Protein AF-A0A0S4J5T4-F1 (afdb_monomer)

Nearest PDB structures (foldseek):
  4cet-assembly1_A-2  TM=9.805E-01  e=4.107E-19  Homo sapiens
  5a4k-assembly2_D  TM=9.813E-01  e=1.348E-18  Homo sapiens
  1h66-assembly2_D  TM=9.717E-01  e=8.173E-19  Homo sapiens
  1d4a-assembly1_A  TM=9.751E-01  e=1.117E-18  Homo sapiens
  5lbz-assembly1_A  TM=9.825E-01  e=1.011E-16  Homo sapiens

InterPro domains:
  IPR003680 Flavodoxin-like fold [PF02525] (3-62)
  IPR003680 Flavodoxin-like fold [PF02525] (78-242)
  IPR029039 Flavoprotein-like superfamily [G3DSA:3.40.50.360] (3-77)
  IPR029039 Flavoprotein-like superfamily [G3DSA:3.40.50.360] (78-243)
  IPR029039 Flavoprotein-like superfamily [SSF52218] (1-66)
  IPR029039 Flavoprotein-like superfamily [SSF52218] (78-241)
  IPR051545 NAD(P)H dehydrogenase (quinone) [PTHR10204] (77-242)

Solvent-accessible surface area (backbone atoms only — not comparable to full-atom values): 14303 Å² total; per-residue (Å²): 119,56,82,45,81,49,77,44,83,60,83,54,82,86,34,70,67,46,51,53,50,51,55,51,50,55,55,41,45,74,70,58,28,51,76,46,78,46,46,38,57,84,68,65,58,76,83,70,94,48,78,86,79,47,98,71,68,99,53,72,78,76,55,72,70,76,58,96,60,78,78,60,70,47,35,31,29,38,44,36,49,60,84,55,80,86,34,71,58,44,48,54,48,50,53,52,51,54,53,38,46,74,69,58,27,50,78,48,80,44,48,41,52,85,66,65,56,78,33,74,76,49,78,75,52,31,74,62,68,87,47,87,90,60,87,50,68,61,63,40,30,39,48,23,60,76,67,73,24,46,18,71,74,40,44,55,53,38,51,43,61,72,66,27,46,31,40,35,40,30,29,49,54,40,92,72,40,66,40,68,56,51,48,16,44,49,65,51,41,62,28,34,70,68,55,37,43,94,92,22,52,76,88,60,20,71,62,60,91,49,47,76,45,88,46,69,47,68,92,68,61,72,71,36,38,32,76,89,20,89,76,28,30,50,67,69,53,45,44,91,76,81,111

Radius of gyration: 26.15 Å; Cα contacts (8 Å, |Δi|>4): 318; chains: 1; bounding box: 64×38×78 Å

Foldseek 3Di:
DEEEEEEQEDQDCPDPSVVVSVVVVVVQVVVVYHYHYDYCNVVVPDPDPDPVVDPDDPDPPVDPDCDPPVLDAFEEEEEQEDQDCPDPLVVVVVVVVVVSVVSVHHYHYHDLNVVVPDLDDDPLQFQDAPDPPDDDQQVRLLVCVVVVTTHPVLVVLLVSVVRGLEYEYREACDPLHGDSSVNSNCVSNCHHPRFAYPVQDDCSTPSHNGYYYYHYDYPDDPQQQDCPHVVHHNCVSCVVPHD

pLDDT: mean 89.19, std 12.43, range [41.69, 98.69]

Sequence (243 aa):
MVKYFIVIAHPEPKSICQAIGNTAIEALEAAGHEVKVTRLYEENFDALSTRKNYKEVKDAAHFKPPIEDAHATATNTFVIAHPEPKSICQAIGNTAIEALEAAGHEVKVTRLYEQNFDALSTRKNYKEVKDAAHFKPPIEDAHATATNTFADDVEAEIQKLEWCDVLVFQFPLYWFSLPAVLKGWVDRVFAFSRTYSYAQMYTTGVFKGKRAILSFTTGGPGAMYTPDGFSGDINGILRPIHR

Organism: Bodo saltans (NCBI:txid75058)

Structure (mmCIF, N/CA/C/O backbone):
data_AF-A0A0S4J5T4-F1
#
_entry.id   AF-A0A0S4J5T4-F1
#
loop_
_atom_site.group_PDB
_atom_site.id
_atom_site.type_symbol
_atom_site.label_atom_id
_atom_site.label_alt_id
_atom_site.label_comp_id
_atom_site.label_asym_id
_atom_site.label_entity_id
_atom_site.label_seq_id
_atom_site.pdbx_PDB_ins_code
_atom_site.Cartn_x
_atom_site.Cartn_y
_atom_site.Cartn_z
_atom_site.occupancy
_atom_site.B_iso_or_equiv
_atom_site.auth_seq_id
_atom_site.auth_comp_id
_atom_site.auth_asym_id
_atom_site.auth_atom_id
_atom_site.pdbx_PDB_model_num
ATOM 1 N N . MET A 1 1 ? -42.002 -1.679 41.049 1.00 77.25 1 MET A N 1
ATOM 2 C CA . MET A 1 1 ? -40.554 -1.800 41.309 1.00 77.25 1 MET A CA 1
ATOM 3 C C . MET A 1 1 ? -39.876 -2.153 39.993 1.00 77.25 1 MET A C 1
ATOM 5 O O . MET A 1 1 ? -40.212 -3.181 39.420 1.00 77.25 1 MET A O 1
ATOM 9 N N . VAL A 1 2 ? -39.009 -1.279 39.482 1.00 88.69 2 VAL A N 1
ATOM 10 C CA . VAL A 1 2 ? -38.248 -1.466 38.232 1.00 88.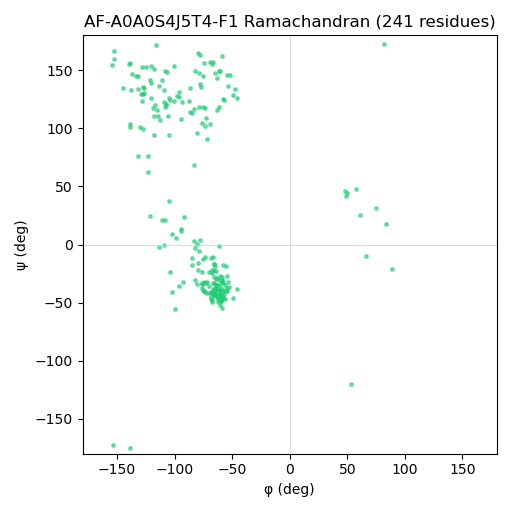69 2 VAL A CA 1
ATOM 11 C C . VAL A 1 2 ? -36.758 -1.464 38.580 1.00 88.69 2 VAL A C 1
ATOM 13 O O . VAL A 1 2 ? -36.375 -0.865 39.585 1.00 88.69 2 VAL A O 1
ATOM 16 N N . LYS A 1 3 ? -35.938 -2.168 37.794 1.00 93.31 3 LYS A N 1
ATOM 17 C CA . LYS A 1 3 ? -34.485 -2.247 37.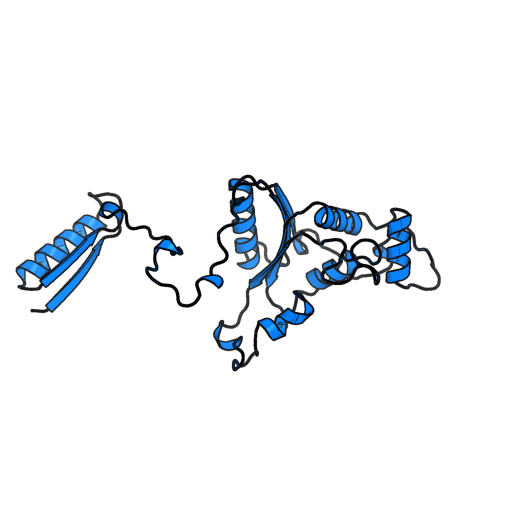987 1.00 93.31 3 LYS A CA 1
ATOM 18 C C . LYS A 1 3 ? -33.776 -1.312 37.015 1.00 93.31 3 LYS A C 1
ATOM 20 O O . LYS A 1 3 ? -33.956 -1.451 35.807 1.00 93.31 3 LYS A O 1
ATOM 25 N N . TYR A 1 4 ? -32.963 -0.401 37.535 1.00 84.56 4 TYR A N 1
ATOM 26 C CA . TYR A 1 4 ? -32.171 0.551 36.762 1.00 84.56 4 TYR A CA 1
ATOM 27 C C . TYR A 1 4 ? -30.684 0.253 36.931 1.00 84.56 4 TYR A C 1
ATOM 29 O O . TYR A 1 4 ? -30.214 0.003 38.039 1.00 84.56 4 TYR A O 1
ATOM 37 N N . PHE A 1 5 ? -29.936 0.297 35.831 1.00 93.62 5 PHE A N 1
ATOM 38 C CA . PHE A 1 5 ? -28.477 0.268 35.851 1.00 93.62 5 PHE A CA 1
ATOM 39 C C . PHE A 1 5 ? -27.958 1.597 35.307 1.00 93.62 5 PHE A C 1
ATOM 41 O O . PHE A 1 5 ? -28.217 1.932 34.151 1.00 93.62 5 PHE A O 1
ATOM 48 N N . ILE A 1 6 ? -27.274 2.369 36.149 1.00 87.06 6 ILE A N 1
ATOM 49 C CA . ILE A 1 6 ? -26.761 3.700 35.822 1.00 87.06 6 ILE A CA 1
ATOM 50 C C . ILE A 1 6 ? -25.239 3.628 35.723 1.00 87.06 6 ILE A C 1
ATOM 52 O O . ILE A 1 6 ? -24.559 3.251 36.676 1.00 87.06 6 ILE A O 1
ATOM 56 N N . VAL A 1 7 ? -24.709 4.015 34.564 1.00 93.56 7 VAL A N 1
ATOM 57 C CA . VAL A 1 7 ? -23.267 4.088 34.304 1.00 93.56 7 VAL A CA 1
ATOM 58 C C . VAL A 1 7 ? -22.856 5.551 34.251 1.00 93.56 7 VAL A C 1
ATOM 60 O O . VAL A 1 7 ? -23.347 6.306 33.413 1.00 93.56 7 VAL A O 1
ATOM 63 N N . ILE A 1 8 ? -21.945 5.951 35.134 1.00 90.19 8 ILE A N 1
ATOM 64 C CA . ILE A 1 8 ? -21.408 7.310 35.187 1.00 90.19 8 ILE A CA 1
ATOM 65 C C . ILE A 1 8 ? -19.963 7.278 34.688 1.00 90.19 8 ILE A C 1
ATOM 67 O O . ILE A 1 8 ? -19.096 6.616 35.258 1.00 90.19 8 ILE A O 1
ATOM 71 N N . ALA A 1 9 ? -19.714 7.995 33.595 1.00 90.12 9 ALA A N 1
ATOM 72 C CA . ALA A 1 9 ? -18.457 7.979 32.856 1.00 90.12 9 ALA A CA 1
ATOM 73 C C . ALA A 1 9 ? -17.865 9.393 32.751 1.00 90.12 9 ALA A C 1
ATOM 75 O O . ALA A 1 9 ? -17.735 9.940 31.659 1.00 90.12 9 ALA A O 1
ATOM 76 N N . HIS A 1 10 ? -17.527 10.007 33.887 1.00 89.38 10 HIS A N 1
ATOM 77 C CA . HIS A 1 10 ? -16.817 11.287 33.904 1.00 89.38 10 HIS A CA 1
ATOM 78 C C . HIS A 1 10 ? -15.715 11.288 34.978 1.00 89.38 10 HIS A C 1
ATOM 80 O O . HIS A 1 10 ? -16.003 10.897 36.111 1.00 89.38 10 HIS A O 1
ATOM 86 N N . PRO A 1 11 ? -14.484 11.738 34.659 1.00 87.69 11 PRO A N 1
ATOM 87 C CA . PRO A 1 11 ? -13.351 11.664 35.585 1.00 87.69 11 PRO A CA 1
ATOM 88 C C . PRO A 1 11 ? -13.458 12.647 36.753 1.00 87.69 11 PRO A C 1
ATOM 90 O O . PRO A 1 11 ? -12.996 12.349 37.845 1.00 87.69 11 PRO A O 1
ATOM 93 N N . GLU A 1 12 ? -14.066 13.817 36.532 1.00 90.94 12 GLU A N 1
ATOM 94 C CA . GLU A 1 12 ? -14.199 14.862 37.555 1.00 90.94 12 GLU A CA 1
ATOM 95 C C . GLU A 1 12 ? -15.414 14.610 38.476 1.00 90.94 12 GLU A C 1
ATOM 97 O O . GLU A 1 12 ? -16.551 14.682 37.978 1.00 90.94 12 GLU A O 1
ATOM 102 N N . PRO A 1 13 ? -15.222 14.378 39.796 1.00 85.69 13 PRO A N 1
ATOM 103 C CA . PRO A 1 13 ? -16.303 14.105 40.752 1.00 85.69 13 PRO A CA 1
ATOM 104 C C . PRO A 1 13 ? -17.333 15.231 40.881 1.00 85.69 13 PRO A C 1
ATOM 106 O O . PRO A 1 13 ? -18.490 14.974 41.202 1.00 85.69 13 PRO A O 1
ATOM 109 N N . LYS A 1 14 ? -16.938 16.482 40.609 1.00 88.19 14 LYS A N 1
ATOM 110 C CA . LYS A 1 14 ? -17.828 17.657 40.664 1.00 88.19 14 LYS A CA 1
ATOM 111 C C . LYS A 1 14 ? -18.450 18.029 39.315 1.00 88.19 14 LYS A C 1
ATOM 113 O O . LYS A 1 14 ? -19.003 19.117 39.170 1.00 88.19 14 LYS A O 1
ATOM 118 N N . SER A 1 15 ? -18.344 17.162 38.311 1.00 88.12 15 SER A N 1
ATOM 119 C CA . SER A 1 15 ? -18.920 17.426 36.992 1.00 88.12 15 SER A CA 1
ATOM 120 C C . SER A 1 15 ? -20.447 17.434 37.004 1.00 88.12 15 SER A C 1
ATOM 122 O O . SER A 1 15 ? -21.098 16.760 37.804 1.00 88.12 15 SER A O 1
ATOM 124 N N . ILE A 1 16 ? -21.029 18.138 36.032 1.00 74.62 16 ILE A N 1
ATOM 125 C CA . ILE A 1 16 ? -22.476 18.116 35.793 1.00 74.62 16 ILE A CA 1
ATOM 126 C C . ILE A 1 16 ? -22.994 16.692 35.526 1.00 74.62 16 ILE A C 1
ATOM 128 O O . ILE A 1 16 ? -24.091 16.351 35.953 1.00 74.62 16 ILE A O 1
ATOM 132 N N . CYS A 1 17 ? -22.187 15.830 34.897 1.00 71.69 17 CYS A N 1
ATOM 133 C CA . CYS A 1 17 ? -22.532 14.429 34.648 1.00 71.69 17 CYS A CA 1
ATOM 134 C C . CYS A 1 17 ? -22.656 13.620 35.947 1.00 71.69 17 CYS A C 1
ATOM 136 O O . CYS A 1 17 ? -23.598 12.844 36.095 1.00 71.69 17 CYS A O 1
ATOM 138 N N . GLN A 1 18 ? -21.738 13.825 36.899 1.00 86.00 18 GLN A N 1
ATOM 139 C CA . GLN A 1 18 ? -21.812 13.211 38.229 1.00 86.00 18 GLN A CA 1
ATOM 140 C C . GLN A 1 18 ? -23.033 13.730 39.002 1.00 86.00 18 GLN A C 1
ATOM 142 O O . GLN A 1 18 ? -23.763 12.938 39.595 1.00 86.00 18 GLN A O 1
ATOM 147 N N . ALA A 1 19 ? -23.307 15.039 38.933 1.00 77.81 19 ALA A N 1
ATOM 148 C CA . ALA A 1 19 ? -24.468 15.646 39.582 1.00 77.81 19 ALA A CA 1
ATOM 149 C C . ALA A 1 19 ? -25.797 15.090 39.039 1.00 77.81 19 ALA A C 1
ATOM 151 O O . ALA A 1 19 ? -26.625 14.629 39.819 1.00 77.81 19 ALA A O 1
ATOM 152 N N . ILE A 1 20 ? -25.970 15.050 37.712 1.00 81.06 20 ILE A N 1
ATOM 153 C CA . ILE A 1 20 ? -27.161 14.477 37.062 1.00 81.06 20 ILE A CA 1
ATOM 154 C C . ILE A 1 20 ? -27.322 12.997 37.433 1.00 81.06 20 ILE A C 1
ATOM 156 O O . ILE A 1 20 ? -28.425 12.566 37.766 1.00 81.06 20 ILE A O 1
ATOM 160 N N . GLY A 1 21 ? -26.230 12.224 37.402 1.00 85.00 21 GLY A N 1
ATOM 161 C CA . GLY A 1 21 ? -26.241 10.809 37.770 1.00 85.00 21 GLY A CA 1
ATOM 162 C C . GLY A 1 21 ? -26.699 10.584 39.211 1.00 85.00 21 GLY A C 1
ATOM 163 O O . GLY A 1 21 ? -27.587 9.770 39.443 1.00 85.00 21 GLY A O 1
ATOM 164 N N . ASN A 1 22 ? -26.156 11.346 40.165 1.00 87.75 22 ASN A N 1
ATOM 165 C CA . ASN A 1 22 ? -26.530 11.259 41.580 1.00 87.75 22 ASN A CA 1
ATOM 166 C C . ASN A 1 22 ? -28.000 11.624 41.808 1.00 87.75 22 ASN A C 1
ATOM 168 O O . ASN A 1 22 ? -28.717 10.871 42.458 1.00 87.75 22 ASN A O 1
ATOM 172 N N . THR A 1 23 ? -28.477 12.716 41.203 1.00 90.25 23 THR A N 1
ATOM 173 C CA . THR A 1 23 ? -29.888 13.112 41.300 1.00 90.25 23 THR A CA 1
ATOM 174 C C . THR A 1 23 ? -30.823 12.049 40.719 1.00 90.25 23 THR A C 1
ATOM 176 O O . THR A 1 23 ? -31.879 11.782 41.290 1.00 90.25 23 THR A O 1
ATOM 179 N N . ALA A 1 24 ? -30.447 11.408 39.607 1.00 83.19 24 ALA A N 1
ATOM 180 C CA . ALA A 1 24 ? -31.234 10.323 39.028 1.00 83.19 24 ALA A CA 1
ATOM 181 C C . ALA A 1 24 ? -31.280 9.087 39.942 1.00 83.19 24 ALA A C 1
ATOM 183 O O . ALA A 1 24 ? -32.349 8.503 40.105 1.00 83.19 24 ALA A O 1
ATOM 184 N N . ILE A 1 25 ? -30.154 8.708 40.558 1.00 93.88 25 ILE A N 1
ATOM 185 C CA . ILE A 1 25 ? -30.083 7.598 41.523 1.00 93.88 25 ILE A CA 1
ATOM 186 C C . ILE A 1 25 ? -31.027 7.863 42.701 1.00 93.88 25 ILE A C 1
ATOM 188 O O . ILE A 1 25 ? -31.925 7.060 42.947 1.00 93.88 25 ILE A O 1
ATOM 192 N N . GLU A 1 26 ? -30.886 9.019 43.355 1.00 89.69 26 GLU A N 1
ATOM 193 C CA . GLU A 1 26 ? -31.692 9.403 44.520 1.00 89.69 26 GLU A CA 1
ATOM 194 C C . GLU A 1 26 ? -33.194 9.417 44.202 1.00 89.69 26 GLU A C 1
ATOM 196 O O . GLU A 1 26 ? -34.002 8.881 44.962 1.00 89.69 26 GLU A O 1
ATOM 201 N N . ALA A 1 27 ? -33.583 9.988 43.057 1.00 88.00 27 ALA A N 1
ATOM 202 C CA . ALA A 1 27 ? -34.983 10.062 42.645 1.00 88.00 27 ALA A CA 1
ATOM 203 C C . ALA A 1 27 ? -35.595 8.676 42.383 1.00 88.00 27 ALA A C 1
ATOM 205 O O . ALA A 1 27 ? -36.747 8.425 42.743 1.00 88.00 27 ALA A O 1
ATOM 206 N N . LEU A 1 28 ? -34.838 7.770 41.760 1.00 87.12 28 LEU A N 1
ATOM 207 C CA . LEU A 1 28 ? -35.298 6.417 41.450 1.00 87.12 28 LEU A CA 1
ATOM 208 C C . LEU A 1 28 ? -35.404 5.552 42.712 1.00 87.12 28 LEU A C 1
ATOM 210 O O . LEU A 1 28 ? -36.396 4.841 42.883 1.00 87.12 28 LEU A O 1
ATOM 214 N N . GLU A 1 29 ? -34.434 5.641 43.620 1.00 93.88 29 GLU A N 1
ATOM 215 C CA . GLU A 1 29 ? -34.480 4.942 44.908 1.00 93.88 29 GLU A CA 1
ATOM 216 C C . GLU A 1 29 ? -35.647 5.441 45.771 1.00 93.88 29 GLU A C 1
ATOM 218 O O . GLU A 1 29 ? -36.413 4.633 46.301 1.00 93.88 29 GLU A O 1
ATOM 223 N N . ALA A 1 30 ? -35.866 6.761 45.832 1.00 92.50 30 ALA A N 1
ATOM 224 C CA . ALA A 1 30 ? -37.002 7.359 46.536 1.00 92.50 30 ALA A CA 1
ATOM 225 C C . ALA A 1 30 ? -38.363 6.918 45.962 1.00 92.50 30 ALA A C 1
ATOM 227 O O . ALA A 1 30 ? -39.337 6.788 46.703 1.00 92.50 30 ALA A O 1
ATOM 228 N N . ALA A 1 31 ? -38.435 6.633 44.658 1.00 94.44 31 ALA A N 1
ATOM 229 C CA . ALA A 1 31 ? -39.618 6.080 43.996 1.00 94.44 31 ALA A CA 1
ATOM 230 C C . ALA A 1 31 ? -39.818 4.562 44.229 1.00 94.44 31 ALA A C 1
ATOM 232 O O . ALA A 1 31 ? -40.731 3.955 43.659 1.00 94.44 31 ALA A O 1
ATOM 233 N N . GLY A 1 32 ? -38.982 3.919 45.052 1.00 94.88 32 GLY A N 1
ATOM 234 C CA . GLY A 1 32 ? -39.064 2.487 45.355 1.00 94.88 32 GLY A CA 1
ATOM 235 C C . GLY A 1 32 ? -38.562 1.597 44.214 1.00 94.88 32 GLY A C 1
ATOM 236 O O . GLY A 1 32 ? -39.106 0.511 43.970 1.00 94.88 32 GLY A O 1
ATOM 237 N N . HIS A 1 33 ? -37.583 2.071 43.443 1.00 94.31 33 HIS A N 1
ATOM 238 C CA . HIS A 1 33 ? -36.907 1.295 42.404 1.00 94.31 33 HIS A CA 1
ATOM 239 C C . HIS A 1 33 ? -35.554 0.766 42.886 1.00 94.31 33 HIS A C 1
ATOM 241 O O . HIS A 1 33 ? -34.928 1.329 43.776 1.00 94.31 33 HIS A O 1
ATOM 247 N N . GLU A 1 34 ? -35.114 -0.343 42.295 1.00 94.12 34 GLU A N 1
ATOM 248 C CA . GLU A 1 34 ? -33.787 -0.911 42.546 1.00 94.12 34 GLU A CA 1
ATOM 249 C C . GLU A 1 34 ? -32.805 -0.253 41.574 1.00 94.12 34 GLU A C 1
ATOM 251 O O . GLU A 1 34 ? -33.014 -0.315 40.359 1.00 94.12 34 GLU A O 1
ATOM 256 N N . VAL A 1 35 ? -31.745 0.376 42.084 1.00 94.25 35 VAL A N 1
ATOM 257 C CA . VAL A 1 35 ? -30.732 1.052 41.265 1.00 94.25 35 VAL A CA 1
ATOM 258 C C . VAL A 1 35 ? -29.368 0.420 41.517 1.00 94.25 35 VAL A C 1
ATOM 260 O O . VAL A 1 35 ? -28.908 0.320 42.649 1.00 94.25 35 VAL A O 1
ATOM 263 N N . LYS A 1 36 ? -28.700 -0.007 40.445 1.00 97.06 36 LYS A N 1
ATOM 264 C CA . LYS A 1 36 ? -27.297 -0.425 40.463 1.00 97.06 36 LYS A CA 1
ATOM 265 C C . LYS A 1 36 ? -26.466 0.620 39.734 1.00 97.06 36 LYS A C 1
ATOM 267 O O . LYS A 1 36 ? -26.822 1.030 38.632 1.00 97.06 36 LYS A O 1
ATOM 272 N N . VAL A 1 37 ? -25.356 1.029 40.334 1.00 94.75 37 VAL A N 1
ATOM 273 C CA . VAL A 1 37 ? -24.513 2.110 39.813 1.00 94.75 37 VAL A CA 1
ATOM 274 C C . VAL A 1 37 ? -23.113 1.584 39.543 1.00 94.75 37 VAL A C 1
ATOM 276 O O . VAL A 1 37 ? -22.580 0.830 40.353 1.00 94.75 37 VAL A O 1
ATOM 279 N N . THR A 1 38 ? -22.530 2.009 38.425 1.00 95.38 38 THR A N 1
ATOM 280 C CA . THR A 1 38 ? -21.107 1.837 38.122 1.00 95.38 38 THR A CA 1
ATOM 281 C C . THR A 1 38 ? -20.500 3.186 37.755 1.00 95.38 38 THR A C 1
ATOM 283 O O . THR A 1 38 ? -21.085 3.948 36.979 1.00 95.38 38 THR A O 1
ATOM 286 N N . ARG A 1 39 ? -19.319 3.484 38.296 1.00 93.75 39 ARG A N 1
ATOM 287 C CA . ARG A 1 39 ? -18.581 4.731 38.051 1.00 93.75 39 ARG A CA 1
ATOM 288 C C . ARG A 1 39 ? -17.250 4.394 37.396 1.00 93.75 39 ARG A C 1
ATOM 290 O O . ARG A 1 39 ? -16.275 4.092 38.073 1.00 93.75 39 ARG A O 1
ATOM 297 N N . LEU A 1 40 ? -17.211 4.443 36.064 1.00 91.19 40 LEU A N 1
ATOM 298 C CA . LEU A 1 40 ? -16.124 3.851 35.270 1.00 91.19 40 LEU A CA 1
ATOM 299 C C . LEU A 1 40 ? -14.733 4.384 35.642 1.00 91.19 40 LEU A C 1
ATOM 301 O O . LEU A 1 40 ? -13.782 3.614 35.705 1.00 91.19 40 LEU A O 1
ATOM 305 N N . TYR A 1 41 ? -14.614 5.682 35.925 1.00 88.12 41 TYR A N 1
ATOM 306 C CA . TYR A 1 41 ? -13.331 6.288 36.290 1.00 88.12 41 TYR A CA 1
ATOM 307 C C . TYR A 1 41 ? -12.903 5.971 37.730 1.00 88.12 41 TYR A C 1
ATOM 309 O O . TYR A 1 41 ? -11.715 5.807 37.980 1.00 88.12 41 TYR A O 1
ATOM 317 N N . GLU A 1 42 ? -13.847 5.831 38.665 1.00 90.56 42 GLU A N 1
ATOM 318 C CA . GLU A 1 42 ? -13.550 5.423 40.050 1.00 90.56 42 GLU A CA 1
ATOM 319 C C . GLU A 1 42 ? -13.189 3.936 40.127 1.00 90.56 42 GLU A C 1
ATOM 321 O O . GLU A 1 42 ? -12.330 3.525 40.905 1.00 90.56 42 GLU A O 1
ATOM 326 N N . GLU A 1 43 ? -13.806 3.129 39.266 1.00 91.06 43 GLU A N 1
ATOM 327 C CA . GLU A 1 43 ? -13.553 1.695 39.148 1.00 91.06 43 GLU A CA 1
ATOM 328 C C . GLU A 1 43 ? -12.293 1.371 38.327 1.00 91.06 43 GLU A C 1
ATOM 330 O O . GLU A 1 43 ? -11.968 0.197 38.158 1.00 91.06 43 GLU A O 1
ATOM 335 N N . ASN A 1 44 ? -11.566 2.384 37.832 1.00 87.69 44 ASN A N 1
ATOM 336 C CA . ASN A 1 44 ? -10.431 2.224 36.914 1.00 87.69 44 ASN A CA 1
ATOM 337 C C . ASN A 1 44 ? -10.765 1.303 35.729 1.00 87.69 44 ASN A C 1
ATOM 339 O O . ASN A 1 44 ? -9.978 0.435 35.348 1.00 87.69 44 ASN A O 1
ATOM 343 N N . PHE A 1 45 ? -11.962 1.465 35.168 1.00 87.50 45 PHE A N 1
ATOM 344 C CA . PHE A 1 45 ? -12.429 0.658 34.055 1.00 87.50 45 PHE A CA 1
ATOM 345 C C . PHE A 1 45 ? -11.541 0.881 32.824 1.00 87.50 45 PHE A C 1
ATOM 347 O O . PHE A 1 45 ? -11.496 1.978 32.263 1.00 87.50 45 PHE A O 1
ATOM 354 N N . ASP A 1 46 ? -10.851 -0.174 32.390 1.00 81.44 46 ASP A N 1
ATOM 355 C CA . ASP A 1 46 ? -10.056 -0.164 31.165 1.00 81.44 46 ASP A CA 1
ATOM 356 C C . ASP A 1 46 ? -10.981 -0.255 29.942 1.00 81.44 46 ASP A C 1
ATOM 358 O O . ASP A 1 46 ? -11.536 -1.309 29.624 1.00 81.44 46 ASP A O 1
ATOM 362 N N . ALA A 1 47 ? -11.167 0.875 29.256 1.00 78.06 47 ALA A N 1
ATOM 363 C CA . ALA A 1 47 ? -11.998 0.956 28.058 1.00 78.06 47 ALA A CA 1
ATOM 364 C C . ALA A 1 47 ? -11.340 0.320 26.819 1.00 78.06 47 ALA A C 1
ATOM 366 O O . ALA A 1 47 ? -12.004 0.155 25.790 1.00 78.06 47 ALA A O 1
ATOM 367 N N . LEU A 1 48 ? -10.051 -0.036 26.879 1.00 61.75 48 LEU A N 1
ATOM 368 C CA . LEU A 1 48 ? -9.371 -0.676 25.763 1.00 61.75 48 LEU A CA 1
ATOM 369 C C . LEU A 1 48 ? -9.835 -2.130 25.647 1.00 61.75 48 LEU A C 1
ATOM 371 O O . LEU A 1 48 ? -9.618 -2.970 26.521 1.00 61.75 48 LEU A O 1
ATOM 375 N N . SER A 1 49 ? -10.463 -2.451 24.516 1.00 62.41 49 SER A N 1
ATOM 376 C CA . SER A 1 49 ? -10.843 -3.825 24.193 1.00 62.41 49 SER A CA 1
ATOM 377 C C . SER A 1 49 ? -9.601 -4.647 23.841 1.00 62.41 49 SER A C 1
ATOM 379 O O . SER A 1 49 ? -9.169 -4.682 22.690 1.00 62.41 49 SER A O 1
ATOM 381 N N . THR A 1 50 ? -8.991 -5.285 24.842 1.00 66.62 50 THR A N 1
ATOM 382 C CA . THR A 1 50 ? -7.785 -6.114 24.677 1.00 66.62 50 THR A CA 1
ATOM 383 C C . THR A 1 50 ? -8.049 -7.581 25.027 1.00 66.62 50 THR A C 1
ATOM 385 O O . THR A 1 50 ? -9.094 -7.939 25.572 1.00 66.62 50 THR A O 1
ATOM 388 N N . ARG A 1 51 ? -7.075 -8.468 24.761 1.00 62.28 51 ARG A N 1
ATOM 389 C CA . ARG A 1 51 ? -7.144 -9.898 25.130 1.00 62.28 51 ARG A CA 1
ATOM 390 C C . ARG A 1 51 ? -7.426 -10.129 26.617 1.00 62.28 51 ARG A C 1
ATOM 392 O O . ARG A 1 51 ? -8.009 -11.161 26.953 1.00 62.28 51 ARG A O 1
ATOM 399 N N . LYS A 1 52 ? -7.038 -9.179 27.476 1.00 67.56 52 LYS A N 1
ATOM 400 C CA . LYS A 1 52 ? -7.245 -9.216 28.930 1.00 67.56 52 LYS A CA 1
ATOM 401 C C . LYS A 1 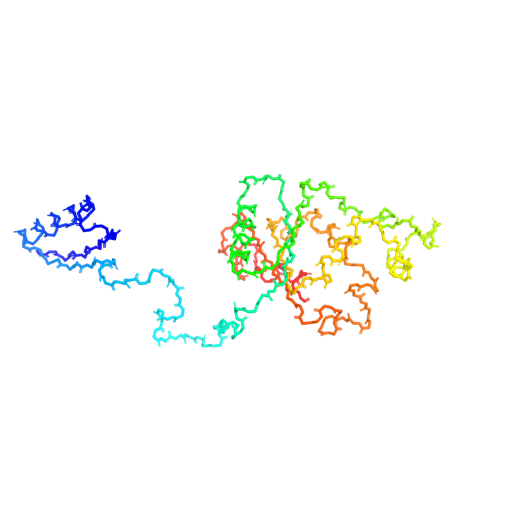52 ? -8.731 -9.178 29.318 1.00 67.56 52 LYS A C 1
ATOM 403 O O . LYS A 1 52 ? -9.069 -9.634 30.404 1.00 67.56 52 LYS A O 1
ATOM 408 N N . ASN A 1 53 ? -9.616 -8.741 28.416 1.00 72.00 53 ASN A N 1
ATOM 409 C CA . ASN A 1 53 ? -11.059 -8.644 28.665 1.00 72.00 53 ASN A CA 1
ATOM 410 C C . ASN A 1 53 ? -11.794 -9.994 28.555 1.00 72.00 53 ASN A C 1
ATOM 412 O O . ASN A 1 53 ? -12.981 -10.074 28.863 1.00 72.00 53 ASN A O 1
ATOM 416 N N . TYR A 1 54 ? -11.110 -11.068 28.140 1.00 76.25 54 TYR A N 1
ATOM 417 C CA . TYR A 1 54 ? -11.714 -12.382 27.907 1.00 76.25 54 TYR A CA 1
ATOM 418 C C . TYR A 1 54 ? -11.101 -13.449 28.822 1.00 76.25 54 TYR A C 1
ATOM 420 O O . TYR A 1 54 ? -9.917 -13.774 28.693 1.00 76.25 54 TYR A O 1
ATOM 428 N N . LYS A 1 55 ? -11.924 -14.044 29.699 1.00 74.31 55 LYS A N 1
ATOM 429 C CA . LYS A 1 55 ? -11.517 -15.163 30.576 1.00 74.31 55 LYS A CA 1
ATOM 430 C C . LYS A 1 55 ? -11.184 -16.431 29.786 1.00 74.31 55 LYS A C 1
ATOM 432 O O . LYS A 1 55 ? -10.269 -17.159 30.146 1.00 74.31 55 LYS A O 1
ATOM 437 N N . GLU A 1 56 ? -11.885 -16.646 28.677 1.00 71.50 56 GLU A N 1
ATOM 438 C CA . GLU A 1 56 ? -11.698 -17.762 27.750 1.00 71.50 56 GLU A CA 1
ATOM 439 C C . GLU A 1 56 ? -11.764 -17.230 26.319 1.00 71.50 56 GLU A C 1
ATOM 441 O O . GLU A 1 56 ? -12.486 -16.270 26.047 1.00 71.50 56 GLU A O 1
ATOM 446 N N . VAL A 1 57 ? -11.005 -17.826 25.395 1.00 64.12 57 VAL A N 1
ATOM 447 C CA . VAL A 1 57 ? -11.058 -17.468 23.970 1.00 64.12 57 VAL A CA 1
ATOM 448 C C . VAL A 1 57 ? -11.170 -18.726 23.140 1.00 64.12 57 VAL A C 1
ATOM 450 O O . VAL A 1 57 ? -10.452 -19.694 23.367 1.00 64.12 57 VAL A O 1
ATOM 453 N N . LYS A 1 58 ? -12.099 -18.678 22.182 1.00 63.97 58 LYS A N 1
ATOM 454 C CA . LYS A 1 58 ? -12.500 -19.797 21.324 1.00 63.97 58 LYS A CA 1
ATOM 455 C C . LYS A 1 58 ? -11.341 -20.377 20.509 1.00 63.97 58 LYS A C 1
ATOM 457 O O . LYS A 1 58 ? -11.333 -21.569 20.234 1.00 63.97 58 LYS A O 1
ATOM 462 N N . ASP A 1 59 ? -10.382 -19.535 20.140 1.00 66.25 59 ASP A N 1
ATOM 463 C CA . ASP A 1 59 ? -9.153 -19.928 19.461 1.00 66.25 59 ASP A CA 1
ATOM 464 C C . ASP A 1 59 ? -7.976 -19.134 20.046 1.00 66.25 59 ASP A C 1
ATOM 466 O O . ASP A 1 59 ? -7.780 -17.954 19.748 1.00 66.25 59 ASP A O 1
ATOM 470 N N . ALA A 1 60 ? -7.209 -19.776 20.929 1.00 58.09 60 ALA A N 1
ATOM 471 C CA . ALA A 1 60 ? -6.032 -19.172 21.549 1.00 58.09 60 ALA A CA 1
ATOM 472 C C . ALA A 1 60 ? -4.907 -18.883 20.537 1.00 58.09 60 ALA A C 1
ATOM 474 O O . ALA A 1 60 ? -4.083 -18.012 20.803 1.00 58.09 60 ALA A O 1
ATOM 475 N N . ALA A 1 61 ? -4.897 -19.560 19.382 1.00 57.03 61 ALA A N 1
ATOM 476 C CA . ALA A 1 61 ? -3.928 -19.352 18.310 1.00 57.03 61 ALA A CA 1
ATOM 477 C C . ALA A 1 61 ? -4.321 -18.200 17.367 1.00 57.03 61 ALA A C 1
ATOM 479 O O . ALA A 1 61 ? -3.466 -17.666 16.660 1.00 57.03 61 ALA A O 1
ATOM 480 N N . HIS A 1 62 ? -5.589 -17.769 17.380 1.00 58.41 62 HIS A N 1
ATOM 481 C CA . HIS A 1 62 ? -6.036 -16.587 16.636 1.00 58.41 62 HIS A CA 1
ATOM 482 C C . HIS A 1 62 ? -5.487 -15.282 17.228 1.00 58.41 62 HIS A C 1
ATOM 484 O O . HIS A 1 62 ? -5.340 -14.279 16.528 1.00 58.41 62 HIS A O 1
ATOM 490 N N . PHE A 1 63 ? -5.137 -15.294 18.517 1.00 45.78 63 PHE A N 1
ATOM 491 C CA . PHE A 1 63 ? -4.373 -14.217 19.123 1.00 45.78 63 PHE A CA 1
ATOM 492 C C . PHE A 1 63 ? -2.895 -14.412 18.786 1.00 45.78 63 PHE A C 1
ATOM 494 O O . PHE A 1 63 ? -2.179 -15.141 19.469 1.00 45.78 63 PHE A O 1
ATOM 501 N N . LYS A 1 64 ? -2.424 -13.739 17.732 1.00 48.66 64 LYS A N 1
ATOM 502 C CA . LYS A 1 64 ? -0.985 -13.522 17.575 1.00 48.66 64 LYS A CA 1
ATOM 503 C C . LYS A 1 64 ? -0.542 -12.698 18.789 1.00 48.66 64 LYS A C 1
ATOM 505 O O . LYS A 1 64 ? -1.087 -11.603 18.958 1.00 48.66 64 LYS A O 1
ATOM 510 N N . PRO A 1 65 ? 0.365 -13.196 19.650 1.00 41.88 65 PRO A N 1
ATOM 511 C CA . PRO A 1 65 ? 0.892 -12.372 20.726 1.00 41.88 65 PRO A CA 1
ATOM 512 C C . PRO A 1 65 ? 1.412 -11.058 20.123 1.00 41.88 65 PRO A C 1
ATOM 514 O O . PRO A 1 65 ? 1.903 -11.071 18.984 1.00 41.88 65 PRO A O 1
ATOM 517 N N . PRO A 1 66 ? 1.297 -9.919 20.836 1.00 45.03 66 PRO A N 1
ATOM 518 C CA . PRO A 1 66 ? 2.111 -8.762 20.506 1.00 45.03 66 PRO A CA 1
ATOM 519 C C . PRO A 1 66 ? 3.540 -9.266 20.348 1.00 45.03 66 PRO A C 1
ATOM 521 O O . PRO A 1 66 ? 3.981 -10.100 21.140 1.00 45.03 66 PRO A O 1
ATOM 524 N N . ILE A 1 67 ? 4.208 -8.833 19.283 1.00 46.19 67 ILE A N 1
ATOM 525 C CA . ILE A 1 67 ? 5.605 -9.178 19.018 1.00 46.19 67 ILE A CA 1
ATOM 526 C C . ILE A 1 67 ? 6.355 -8.986 20.345 1.00 46.19 67 ILE A C 1
ATOM 528 O O . ILE A 1 67 ? 6.220 -7.926 20.951 1.00 46.19 67 ILE A O 1
ATOM 532 N N . GLU A 1 68 ? 7.077 -9.999 20.831 1.00 42.56 68 GLU A N 1
ATOM 533 C CA . GLU A 1 68 ? 7.825 -9.890 22.100 1.00 42.56 68 GLU A CA 1
ATOM 534 C C . GLU A 1 68 ? 8.849 -8.728 22.054 1.00 42.56 68 GLU A C 1
ATOM 536 O O . GLU A 1 68 ? 9.203 -8.180 23.091 1.00 42.56 68 GLU A O 1
ATOM 541 N N . ASP A 1 69 ? 9.173 -8.258 20.840 1.00 44.97 69 ASP A N 1
ATOM 542 C CA . ASP A 1 69 ? 9.895 -7.027 20.489 1.00 44.97 69 ASP A CA 1
ATOM 543 C C . ASP A 1 69 ? 8.998 -5.891 19.937 1.00 44.97 69 ASP A C 1
ATOM 545 O O . ASP A 1 69 ? 9.397 -5.152 19.037 1.00 44.97 69 ASP A O 1
ATOM 549 N N . ALA A 1 70 ? 7.778 -5.683 20.441 1.00 41.69 70 ALA A N 1
ATOM 550 C CA . ALA A 1 70 ? 6.938 -4.529 20.058 1.00 41.69 70 ALA A CA 1
ATOM 551 C C . ALA A 1 70 ? 7.570 -3.157 20.405 1.00 41.69 70 ALA A C 1
ATOM 553 O O . ALA A 1 70 ? 6.987 -2.117 20.114 1.00 41.69 70 ALA A O 1
ATOM 554 N N . HIS A 1 71 ? 8.759 -3.169 21.017 1.00 42.09 71 HIS A N 1
ATOM 555 C CA . HIS A 1 71 ? 9.593 -2.020 21.356 1.00 42.09 71 HIS A CA 1
ATOM 556 C C . HIS A 1 71 ? 10.870 -1.898 20.505 1.00 42.09 71 HIS A C 1
ATOM 558 O O . HIS A 1 71 ? 11.640 -0.963 20.718 1.00 42.09 71 HIS A O 1
ATOM 564 N N . ALA A 1 72 ? 11.132 -2.805 19.557 1.00 57.81 72 ALA A N 1
ATOM 565 C CA . ALA A 1 72 ? 12.216 -2.604 18.603 1.00 57.81 72 ALA A CA 1
ATOM 566 C C . ALA A 1 72 ? 11.781 -1.562 17.562 1.00 57.81 72 ALA A C 1
ATOM 568 O O . ALA A 1 72 ? 10.809 -1.767 16.830 1.00 57.81 72 ALA A O 1
ATOM 569 N N . THR A 1 73 ? 12.502 -0.439 17.497 1.00 73.44 73 THR A N 1
ATOM 570 C CA . THR A 1 73 ? 12.380 0.531 16.404 1.00 73.44 73 THR A CA 1
ATOM 571 C C . THR A 1 73 ? 12.458 -0.205 15.066 1.00 73.44 73 T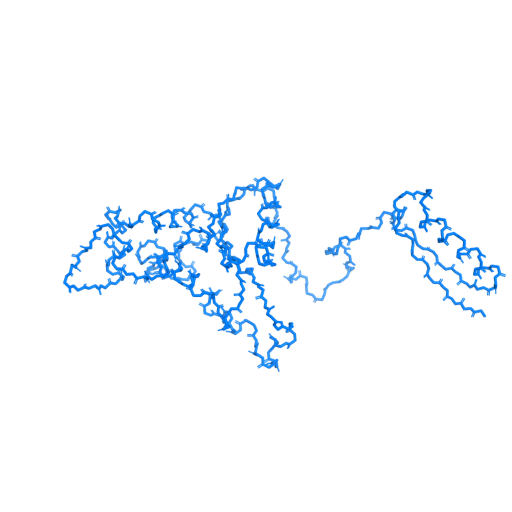HR A C 1
ATOM 573 O O . THR A 1 73 ? 13.367 -0.997 14.831 1.00 73.44 73 THR A O 1
ATOM 576 N N . ALA A 1 74 ? 11.482 0.055 14.203 1.00 83.50 74 ALA A N 1
ATOM 577 C CA . ALA A 1 74 ? 11.346 -0.562 12.886 1.00 83.50 74 ALA A CA 1
ATOM 578 C C . ALA A 1 74 ? 11.169 0.534 11.840 1.00 83.50 74 ALA A C 1
ATOM 580 O O . ALA A 1 74 ? 10.647 1.610 12.142 1.00 83.50 74 ALA A O 1
ATOM 581 N N . THR A 1 75 ? 11.582 0.243 10.616 1.00 94.06 75 THR A N 1
ATOM 582 C CA . THR A 1 75 ? 11.480 1.152 9.476 1.00 94.06 75 THR A CA 1
ATOM 583 C C . THR A 1 75 ? 10.223 0.841 8.659 1.00 94.06 75 THR A C 1
ATOM 585 O O . THR A 1 75 ? 9.942 -0.313 8.329 1.00 94.06 75 THR A O 1
ATOM 588 N N . ASN A 1 76 ? 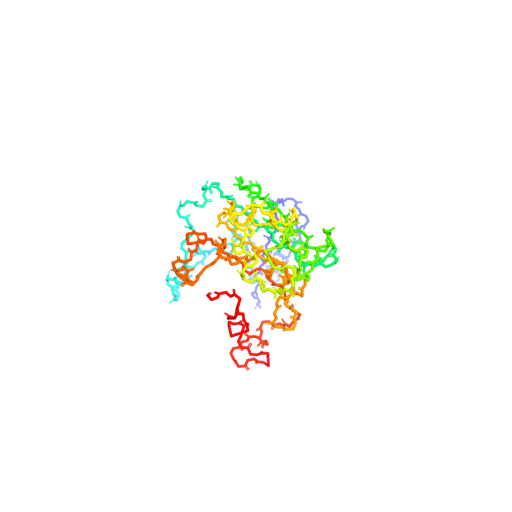9.430 1.860 8.329 1.00 96.38 76 ASN A N 1
ATOM 589 C CA . ASN A 1 76 ? 8.125 1.698 7.686 1.00 96.38 76 ASN A CA 1
ATOM 590 C C . ASN A 1 76 ? 8.030 2.559 6.428 1.00 96.38 76 ASN A C 1
ATOM 592 O O . ASN A 1 76 ? 8.260 3.764 6.491 1.00 96.38 76 ASN A O 1
ATOM 596 N N . THR A 1 77 ? 7.622 1.981 5.301 1.00 98.38 77 THR A N 1
ATOM 597 C CA . THR A 1 77 ? 7.275 2.749 4.097 1.00 98.38 77 THR A CA 1
ATOM 598 C C . THR A 1 77 ? 5.766 2.721 3.896 1.00 98.38 77 THR A C 1
ATOM 600 O O . THR A 1 77 ? 5.184 1.654 3.726 1.00 98.38 77 THR A O 1
ATOM 603 N N . PHE A 1 78 ? 5.129 3.890 3.874 1.00 98.50 78 PHE A N 1
ATOM 604 C CA . PHE A 1 78 ? 3.717 4.054 3.527 1.00 98.50 78 PHE A CA 1
ATOM 605 C C . PHE A 1 78 ? 3.575 4.483 2.071 1.00 98.50 78 PHE A C 1
ATOM 607 O O . PHE A 1 78 ? 4.142 5.496 1.668 1.00 98.50 78 PHE A O 1
ATOM 614 N N . VAL A 1 79 ? 2.751 3.775 1.303 1.00 98.69 79 VAL A N 1
ATOM 615 C CA . VAL A 1 79 ? 2.310 4.194 -0.032 1.00 98.69 79 VAL A CA 1
ATOM 616 C C . VAL A 1 79 ? 0.816 4.497 0.037 1.00 98.69 79 VAL A C 1
ATOM 618 O O . VAL A 1 79 ? -0.016 3.596 0.174 1.00 98.69 79 VAL A O 1
ATOM 621 N N . ILE A 1 80 ? 0.477 5.784 -0.022 1.00 98.44 80 ILE A N 1
ATOM 622 C CA . ILE A 1 80 ? -0.887 6.295 0.134 1.00 98.44 80 ILE A CA 1
ATOM 623 C C . ILE A 1 80 ? -1.443 6.709 -1.230 1.00 98.44 80 ILE A C 1
ATOM 625 O O . ILE A 1 80 ? -0.853 7.523 -1.946 1.00 98.44 80 ILE A O 1
ATOM 629 N N . ALA A 1 81 ? -2.610 6.167 -1.577 1.00 97.38 81 ALA A N 1
ATOM 630 C CA . ALA A 1 81 ? -3.246 6.344 -2.877 1.00 97.38 81 ALA A CA 1
ATOM 631 C C . ALA A 1 81 ? -4.664 6.920 -2.747 1.00 97.38 81 ALA A C 1
ATOM 633 O O . ALA A 1 81 ? -5.650 6.205 -2.917 1.00 97.38 81 ALA A O 1
ATOM 634 N N . HIS A 1 82 ? -4.785 8.224 -2.483 1.00 96.56 82 HIS A N 1
ATOM 635 C CA . HIS A 1 82 ? -6.075 8.920 -2.527 1.00 96.56 82 HIS A CA 1
ATOM 636 C C . HIS A 1 82 ? -5.934 10.368 -3.042 1.00 96.56 82 HIS A C 1
ATOM 638 O O . HIS A 1 82 ? -5.031 11.063 -2.579 1.00 96.56 82 HIS A O 1
ATOM 644 N N . PRO A 1 83 ? -6.806 10.844 -3.958 1.00 91.88 83 PRO A N 1
ATOM 645 C CA . PRO A 1 83 ? -6.687 12.187 -4.541 1.00 91.88 83 PRO A CA 1
ATOM 646 C C . PRO A 1 83 ? -7.102 13.316 -3.593 1.00 91.88 83 PRO A C 1
ATOM 648 O O . PRO A 1 83 ? -6.541 14.399 -3.658 1.00 91.88 83 PRO A O 1
ATOM 651 N N . GLU A 1 84 ? -8.089 13.078 -2.725 1.00 95.00 84 GLU A N 1
ATOM 652 C CA . GLU A 1 84 ? -8.598 14.079 -1.774 1.00 95.00 84 GLU A CA 1
ATOM 653 C C . GLU A 1 84 ? -7.777 14.073 -0.467 1.00 95.00 84 GLU A C 1
ATOM 655 O O . GLU A 1 84 ? -7.856 13.071 0.264 1.00 95.00 84 GLU A O 1
ATOM 660 N N . PRO A 1 85 ? -7.037 15.157 -0.136 1.00 85.94 85 PRO A N 1
ATOM 661 C CA . PRO A 1 85 ? -6.218 15.259 1.077 1.00 85.94 85 PRO A CA 1
ATOM 662 C C . PRO A 1 85 ? -7.000 15.103 2.386 1.00 85.94 85 PRO A C 1
ATOM 664 O O . PRO A 1 85 ? -6.449 14.628 3.374 1.00 85.94 85 PRO A O 1
ATOM 667 N N . LYS A 1 86 ? -8.290 15.461 2.408 1.00 87.81 86 LYS A N 1
ATOM 668 C CA . LYS A 1 86 ? -9.164 15.354 3.591 1.00 87.81 86 LYS A CA 1
ATOM 669 C C . LYS A 1 86 ? -9.983 14.063 3.637 1.00 87.81 86 LYS A C 1
ATOM 671 O O . LYS A 1 86 ? -10.945 13.960 4.395 1.00 87.81 86 LYS A O 1
ATOM 676 N N . SER A 1 87 ? -9.649 13.080 2.807 1.00 89.75 87 SER A N 1
ATOM 677 C CA . SER A 1 87 ? -10.362 11.805 2.784 1.00 89.75 87 SER A CA 1
ATOM 678 C C . SER A 1 87 ? -10.118 10.980 4.045 1.00 89.75 87 SER A C 1
ATOM 680 O O . SER A 1 87 ? -9.072 11.077 4.685 1.00 89.75 87 SER A O 1
ATOM 682 N N . ILE A 1 88 ? -11.045 10.068 4.343 1.00 86.00 88 ILE A N 1
ATOM 683 C CA . ILE A 1 88 ? -10.852 9.077 5.409 1.00 86.00 88 ILE A CA 1
ATOM 684 C C . ILE A 1 88 ? -9.616 8.197 5.164 1.00 86.00 88 ILE A C 1
ATOM 686 O O . ILE A 1 88 ? -8.939 7.808 6.106 1.00 86.00 88 ILE A O 1
ATOM 690 N N . CYS A 1 89 ? -9.280 7.926 3.900 1.00 87.81 89 CYS A N 1
ATOM 691 C CA . CYS A 1 89 ? -8.091 7.163 3.532 1.00 87.81 89 CYS A CA 1
ATOM 692 C C . CYS A 1 89 ? -6.802 7.902 3.925 1.00 87.81 89 CYS A C 1
ATOM 694 O O . CYS A 1 89 ? -5.893 7.291 4.482 1.00 87.81 89 CYS A O 1
ATOM 696 N N . GLN A 1 90 ? -6.740 9.213 3.666 1.00 91.00 90 GLN A N 1
ATOM 697 C CA . GLN A 1 90 ? -5.630 10.060 4.106 1.00 91.00 90 GLN A CA 1
ATOM 698 C C . GLN A 1 90 ? -5.589 10.160 5.634 1.00 91.00 90 GLN A C 1
ATOM 700 O O . GLN A 1 90 ? -4.520 10.015 6.214 1.00 91.00 90 GLN A O 1
ATOM 705 N N . ALA A 1 91 ? -6.741 10.329 6.290 1.00 86.31 91 ALA A N 1
ATOM 706 C CA . ALA A 1 91 ? -6.821 10.400 7.748 1.00 86.31 91 ALA A CA 1
ATOM 707 C C . ALA A 1 91 ? -6.291 9.124 8.424 1.00 86.31 91 ALA A C 1
ATOM 709 O O . ALA A 1 91 ? -5.434 9.222 9.294 1.00 86.31 91 ALA A O 1
ATOM 710 N N . ILE A 1 92 ? -6.721 7.934 7.980 1.00 86.38 92 ILE A N 1
ATOM 711 C CA . ILE A 1 92 ? -6.226 6.649 8.507 1.00 86.38 92 ILE A CA 1
ATOM 712 C C . ILE A 1 92 ? -4.709 6.534 8.322 1.00 86.38 92 ILE A C 1
ATOM 714 O O . ILE A 1 92 ? -4.004 6.179 9.265 1.00 86.38 92 ILE A O 1
ATOM 718 N N . GLY A 1 93 ? -4.204 6.860 7.126 1.00 88.31 93 GLY A N 1
ATOM 719 C CA . GLY A 1 93 ? -2.769 6.840 6.848 1.00 88.31 93 GLY A CA 1
ATOM 720 C C . GLY A 1 93 ? -1.988 7.779 7.768 1.00 88.31 93 GLY A C 1
ATOM 721 O O . GLY A 1 93 ? -1.015 7.356 8.381 1.00 88.31 93 GLY A O 1
ATOM 722 N N . ASN A 1 94 ? -2.444 9.025 7.914 1.00 90.19 94 ASN A N 1
ATOM 723 C CA . ASN A 1 94 ? -1.802 10.032 8.761 1.00 90.19 94 ASN A CA 1
ATOM 724 C C . ASN A 1 94 ? -1.793 9.614 10.231 1.00 90.19 94 ASN A C 1
ATOM 726 O O . ASN A 1 94 ? -0.741 9.638 10.856 1.00 90.19 94 ASN A O 1
ATOM 730 N N . THR A 1 95 ? -2.928 9.152 10.760 1.00 86.81 95 THR A N 1
ATOM 731 C CA . THR A 1 95 ? -3.016 8.679 12.145 1.00 86.81 95 THR A CA 1
ATOM 732 C C . THR A 1 95 ? -2.086 7.492 12.401 1.00 86.81 95 THR A C 1
ATOM 734 O O . THR A 1 95 ? -1.462 7.423 13.457 1.00 86.81 95 THR A O 1
ATOM 737 N N . ALA A 1 96 ? -1.956 6.565 11.448 1.00 85.38 96 ALA A N 1
ATOM 738 C CA . ALA A 1 96 ? -1.030 5.442 11.577 1.00 85.38 96 ALA A CA 1
ATOM 739 C C . ALA A 1 96 ? 0.439 5.895 11.561 1.00 85.38 96 ALA A C 1
ATOM 741 O O . ALA A 1 96 ? 1.227 5.408 12.367 1.00 85.38 96 ALA A O 1
ATOM 742 N N . ILE A 1 97 ? 0.795 6.834 10.678 1.00 90.94 97 ILE A N 1
ATOM 743 C CA . ILE A 1 97 ? 2.140 7.423 10.610 1.00 90.94 97 ILE A CA 1
ATOM 744 C C . ILE A 1 97 ? 2.479 8.116 11.934 1.00 90.94 97 ILE A C 1
ATOM 746 O O . ILE A 1 97 ? 3.482 7.770 12.549 1.00 90.94 97 ILE A O 1
ATOM 750 N N . GLU A 1 98 ? 1.609 9.007 12.416 1.00 84.62 98 GLU A N 1
ATOM 751 C CA . GLU A 1 98 ? 1.794 9.739 13.676 1.00 84.62 98 GLU A CA 1
ATOM 752 C C . GLU A 1 98 ? 1.966 8.787 14.869 1.00 84.62 98 GLU A C 1
ATOM 754 O O . GLU A 1 98 ? 2.838 8.990 15.712 1.00 84.62 98 GLU A O 1
ATOM 759 N N . ALA A 1 99 ? 1.168 7.716 14.933 1.00 81.12 99 ALA A N 1
ATOM 760 C CA . ALA A 1 99 ? 1.266 6.720 15.996 1.00 81.12 99 ALA A CA 1
ATOM 761 C C . ALA A 1 99 ? 2.582 5.926 15.944 1.00 81.12 99 ALA A C 1
ATOM 763 O O . ALA A 1 99 ? 3.173 5.653 16.989 1.00 81.12 99 ALA A O 1
ATOM 764 N N . LEU A 1 100 ? 3.049 5.559 14.746 1.00 82.19 100 LEU A N 1
ATOM 765 C CA . LEU A 1 100 ? 4.317 4.850 14.563 1.00 82.19 100 LEU A CA 1
ATOM 766 C C . LEU A 1 100 ? 5.512 5.744 14.913 1.00 82.19 100 LEU A C 1
ATOM 768 O O . LEU A 1 100 ? 6.401 5.311 15.644 1.00 82.19 100 LEU A O 1
ATOM 772 N N . GLU A 1 101 ? 5.514 6.996 14.460 1.00 86.50 101 GLU A N 1
ATOM 773 C CA . GLU A 1 101 ? 6.553 7.972 14.801 1.00 86.50 101 GLU A CA 1
ATOM 774 C C . GLU A 1 101 ? 6.585 8.247 16.313 1.00 86.50 101 GLU A C 1
ATOM 776 O O . GLU A 1 101 ? 7.654 8.229 16.922 1.00 86.50 101 GLU A O 1
ATOM 781 N N . ALA A 1 102 ? 5.421 8.407 16.955 1.00 77.25 102 ALA A N 1
ATOM 782 C CA . ALA A 1 102 ? 5.318 8.585 18.406 1.00 77.25 102 ALA A CA 1
ATOM 783 C C . ALA A 1 102 ? 5.814 7.363 19.202 1.00 77.25 102 ALA A C 1
ATOM 785 O O . ALA A 1 102 ? 6.303 7.511 20.322 1.00 77.25 102 ALA A O 1
ATOM 786 N N . ALA A 1 103 ? 5.716 6.165 18.624 1.00 79.25 103 ALA A N 1
ATOM 787 C CA . ALA A 1 103 ? 6.267 4.933 19.183 1.00 79.25 103 ALA A CA 1
ATOM 788 C C . ALA A 1 103 ? 7.767 4.733 18.873 1.00 79.25 103 ALA A C 1
ATOM 790 O O . ALA A 1 103 ? 8.344 3.725 19.278 1.00 79.25 103 ALA A O 1
ATOM 791 N N . GLY A 1 104 ? 8.420 5.690 18.202 1.00 81.88 104 GLY A N 1
ATOM 792 C CA . GLY A 1 104 ? 9.855 5.665 17.920 1.00 81.88 104 GLY A CA 1
ATOM 793 C C . GLY A 1 104 ? 10.242 4.859 16.680 1.00 81.88 104 GLY A C 1
ATOM 794 O O . GLY A 1 104 ? 11.407 4.483 16.554 1.00 81.88 104 GLY A O 1
ATOM 795 N N . HIS A 1 105 ? 9.296 4.572 15.783 1.00 86.06 105 HIS A N 1
ATOM 796 C CA . HIS A 1 105 ? 9.575 3.980 14.476 1.00 86.06 105 HIS A CA 1
ATOM 797 C C . HIS A 1 105 ? 10.009 5.045 13.462 1.00 86.06 105 HIS A C 1
ATOM 799 O O . HIS A 1 105 ? 9.543 6.182 13.498 1.00 86.06 105 HIS A O 1
ATOM 805 N N . GLU A 1 106 ? 10.850 4.660 12.503 1.00 94.12 106 GLU A N 1
ATOM 806 C CA . GLU A 1 106 ? 11.151 5.513 11.352 1.00 94.12 106 GLU A CA 1
ATOM 807 C C . GLU A 1 106 ? 10.109 5.285 10.257 1.00 94.12 106 GLU A C 1
ATOM 809 O O . GLU A 1 106 ? 9.783 4.138 9.927 1.00 94.12 106 GLU A O 1
ATOM 814 N N . VAL A 1 107 ? 9.605 6.367 9.660 1.00 95.50 107 VAL A N 1
ATOM 815 C CA . VAL A 1 107 ? 8.568 6.297 8.627 1.00 95.50 107 VAL A CA 1
ATOM 816 C C . VAL A 1 107 ? 8.970 7.108 7.393 1.00 95.50 107 VAL A C 1
ATOM 818 O O . VAL A 1 107 ? 9.338 8.275 7.478 1.00 95.50 107 VAL A O 1
ATOM 821 N N . LYS A 1 108 ? 8.883 6.489 6.213 1.00 98.50 108 LYS A N 1
ATOM 822 C CA . LYS A 1 108 ? 8.947 7.154 4.904 1.00 98.50 108 LYS A CA 1
ATOM 823 C C . LYS A 1 108 ? 7.582 7.077 4.242 1.00 98.50 108 LYS A C 1
ATOM 825 O O . LYS A 1 108 ? 6.906 6.054 4.314 1.00 98.50 108 LYS A O 1
ATOM 830 N N . VAL A 1 109 ? 7.180 8.148 3.564 1.00 98.38 109 VAL A N 1
ATOM 831 C CA . VAL A 1 109 ? 5.840 8.250 2.975 1.00 98.38 109 VAL A CA 1
ATOM 832 C C . VAL A 1 109 ? 5.928 8.599 1.491 1.00 98.38 109 VAL A C 1
ATOM 834 O O . VAL A 1 109 ? 6.655 9.505 1.082 1.00 98.38 109 VAL A O 1
ATOM 837 N N . THR A 1 110 ? 5.149 7.886 0.687 1.00 98.50 110 THR A N 1
ATOM 838 C CA . THR A 1 110 ? 4.902 8.128 -0.733 1.00 98.50 110 THR A CA 1
ATOM 839 C C . THR A 1 110 ? 3.416 8.421 -0.901 1.00 98.50 110 THR A C 1
ATOM 841 O O . THR A 1 110 ? 2.571 7.544 -0.718 1.00 98.50 110 THR A O 1
ATOM 844 N N . ARG A 1 111 ? 3.075 9.668 -1.235 1.00 98.06 111 ARG A N 1
ATOM 845 C CA . ARG A 1 111 ? 1.692 10.106 -1.480 1.00 98.06 111 ARG A CA 1
ATOM 846 C C . ARG A 1 111 ? 1.493 10.267 -2.979 1.00 98.06 111 ARG A C 1
ATOM 848 O O . ARG A 1 111 ? 1.812 11.310 -3.541 1.00 98.06 111 ARG A O 1
ATOM 855 N N . LEU A 1 112 ? 0.981 9.223 -3.625 1.00 97.00 112 LEU A N 1
ATOM 856 C CA . LEU A 1 112 ? 1.036 9.085 -5.085 1.00 97.00 112 LEU A CA 1
ATOM 857 C C . LEU A 1 112 ? 0.359 10.238 -5.835 1.00 97.00 112 LEU A C 1
ATOM 859 O O . LEU A 1 112 ? 0.888 10.718 -6.833 1.00 97.00 112 LEU A O 1
ATOM 863 N N . TYR A 1 113 ? -0.795 10.698 -5.346 1.00 94.94 113 TYR A N 1
ATOM 864 C CA . TYR A 1 113 ? -1.517 11.808 -5.971 1.00 94.94 113 TYR A CA 1
ATOM 865 C C . TYR A 1 113 ? -0.842 13.160 -5.718 1.00 94.94 113 TYR A C 1
ATOM 867 O O . TYR A 1 113 ? -0.734 13.959 -6.639 1.00 94.94 113 TYR A O 1
ATOM 875 N N . GLU A 1 114 ? -0.335 13.404 -4.507 1.00 94.81 114 GLU A N 1
ATOM 876 C CA . GLU A 1 114 ? 0.371 14.654 -4.176 1.00 94.81 114 GLU A CA 1
ATOM 877 C C . GLU A 1 114 ? 1.690 14.784 -4.947 1.00 94.81 114 GLU A C 1
ATOM 879 O O . GLU A 1 114 ? 2.084 15.877 -5.345 1.00 94.81 114 GLU A O 1
ATOM 884 N N . GLN A 1 115 ? 2.345 13.654 -5.212 1.00 94.69 115 GLN A N 1
ATOM 885 C CA . GLN A 1 115 ? 3.572 13.579 -5.999 1.00 94.69 115 GLN A CA 1
ATOM 886 C C . GLN A 1 115 ? 3.325 13.570 -7.513 1.00 94.69 115 GLN A C 1
ATOM 888 O O . GLN A 1 115 ? 4.289 13.577 -8.271 1.00 94.69 115 GLN A O 1
ATOM 893 N N . ASN A 1 116 ? 2.064 13.561 -7.966 1.00 93.94 116 ASN A N 1
ATOM 894 C CA . ASN A 1 116 ? 1.699 13.395 -9.378 1.00 93.94 116 ASN A CA 1
ATOM 895 C C . ASN A 1 116 ? 2.406 12.191 -10.029 1.00 93.94 116 ASN A C 1
ATOM 897 O O . ASN A 1 116 ? 2.942 12.296 -11.132 1.00 93.94 116 ASN A O 1
ATOM 901 N N . PHE A 1 117 ? 2.440 11.056 -9.325 1.00 95.25 117 PHE A N 1
ATOM 902 C CA . PHE A 1 117 ? 3.171 9.871 -9.763 1.00 95.25 117 PHE A CA 1
ATOM 903 C C . PHE A 1 117 ? 2.688 9.385 -11.143 1.00 95.25 117 PHE A C 1
ATOM 905 O O . PHE A 1 117 ? 1.499 9.111 -11.328 1.00 95.25 117 PHE A O 1
ATOM 912 N N . ASP A 1 118 ? 3.609 9.240 -12.106 1.00 94.62 118 ASP A N 1
ATOM 913 C CA . ASP A 1 118 ? 3.295 8.679 -13.427 1.00 94.62 118 ASP A CA 1
ATOM 914 C C . ASP A 1 118 ? 3.064 7.167 -13.294 1.00 94.62 118 ASP A C 1
ATOM 916 O O . ASP A 1 118 ? 3.984 6.393 -13.037 1.00 94.62 118 ASP A O 1
ATOM 920 N N . ALA A 1 119 ? 1.815 6.737 -13.445 1.00 92.69 119 ALA A N 1
ATOM 921 C CA . ALA A 1 119 ? 1.425 5.339 -13.289 1.00 92.69 119 ALA A CA 1
ATOM 922 C C . ALA A 1 119 ? 1.828 4.455 -14.485 1.00 92.69 119 ALA A C 1
ATOM 924 O O . ALA A 1 119 ? 1.715 3.231 -14.411 1.00 92.69 119 ALA A O 1
ATOM 925 N N . LEU A 1 120 ? 2.242 5.043 -15.611 1.00 93.44 120 LEU A N 1
ATOM 926 C CA . LEU A 1 120 ? 2.473 4.301 -16.845 1.00 93.44 120 LEU A CA 1
ATOM 927 C C . LEU A 1 120 ? 3.877 3.693 -16.866 1.00 93.44 120 LEU A C 1
ATOM 929 O O . LEU A 1 120 ? 4.880 4.395 -16.992 1.00 93.44 120 LEU A O 1
ATOM 933 N N . SER A 1 121 ? 3.944 2.362 -16.828 1.00 92.19 121 SER A N 1
ATOM 934 C CA . SER A 1 121 ? 5.200 1.631 -17.007 1.00 92.19 121 SER A CA 1
ATOM 935 C C . SER A 1 121 ? 5.632 1.678 -18.477 1.00 92.19 121 SER A C 1
ATOM 937 O O . SER A 1 121 ? 5.067 1.009 -19.345 1.00 92.19 121 SER A O 1
ATOM 939 N N . THR A 1 122 ? 6.598 2.545 -18.777 1.00 95.25 122 THR A N 1
ATOM 940 C CA . THR A 1 122 ? 7.079 2.834 -20.138 1.00 95.25 122 THR A CA 1
ATOM 941 C C . THR A 1 122 ? 8.603 2.954 -20.152 1.00 95.25 122 THR A C 1
ATOM 943 O O . THR A 1 122 ? 9.261 2.790 -19.127 1.00 95.25 122 THR A O 1
ATOM 946 N N . ARG A 1 123 ? 9.191 3.317 -21.302 1.00 96.38 123 ARG A N 1
ATOM 947 C CA . ARG A 1 123 ? 10.628 3.635 -21.399 1.00 96.38 123 ARG A CA 1
ATOM 948 C C . ARG A 1 123 ? 11.081 4.739 -20.433 1.00 96.38 123 ARG A C 1
ATOM 950 O O . ARG A 1 123 ? 12.265 4.815 -20.144 1.00 96.38 123 ARG A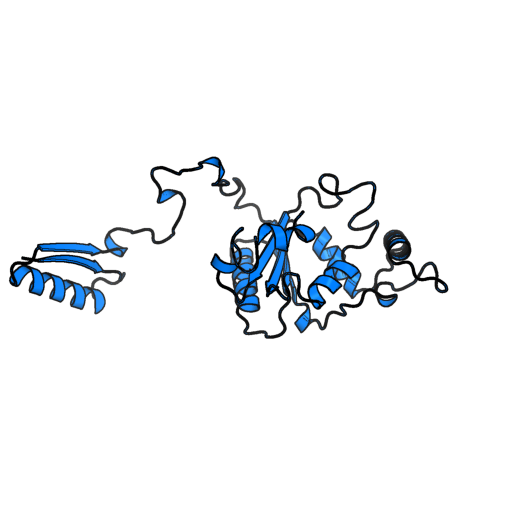 O 1
ATOM 957 N N . LYS A 1 124 ? 10.157 5.551 -19.903 1.00 95.56 124 LYS A N 1
ATOM 958 C CA . LYS A 1 124 ? 10.442 6.563 -18.875 1.00 95.56 124 LYS A CA 1
ATOM 959 C C . LYS A 1 124 ? 10.870 5.980 -17.526 1.00 95.56 124 LYS A C 1
ATOM 961 O O . LYS A 1 124 ? 11.307 6.740 -16.676 1.00 95.56 124 LYS A O 1
ATOM 966 N N . ASN A 1 125 ? 10.751 4.670 -17.309 1.00 96.50 125 ASN A N 1
ATOM 967 C CA . ASN A 1 125 ? 11.264 4.029 -16.096 1.00 96.50 125 ASN A CA 1
ATOM 968 C C . ASN A 1 125 ? 12.799 4.025 -16.033 1.00 96.50 125 ASN A C 1
ATOM 970 O O . ASN A 1 125 ? 13.352 3.691 -14.988 1.00 96.50 125 ASN A O 1
ATOM 974 N N . TYR A 1 126 ? 13.480 4.368 -17.129 1.00 97.56 126 TYR A N 1
ATOM 975 C CA . TYR A 1 126 ? 14.921 4.218 -17.272 1.00 97.56 126 TYR A CA 1
ATOM 976 C C . TYR A 1 126 ? 15.547 5.489 -17.862 1.00 97.56 126 TYR A C 1
ATOM 978 O O . TYR A 1 126 ? 14.955 6.157 -18.711 1.00 97.56 126 TYR A O 1
ATOM 986 N N . LYS A 1 127 ? 16.764 5.811 -17.423 1.00 97.50 127 LYS A N 1
ATOM 987 C CA . LYS A 1 127 ? 17.621 6.872 -17.974 1.00 97.50 127 LYS A CA 1
ATOM 988 C C . LYS A 1 127 ? 18.227 6.460 -19.313 1.00 97.50 127 LYS A C 1
ATOM 990 O O . LYS A 1 127 ? 18.418 7.299 -20.189 1.00 97.50 127 LYS A O 1
ATOM 995 N N . GLU A 1 128 ? 18.487 5.168 -19.476 1.00 94.31 128 GLU A N 1
ATOM 996 C CA . GLU A 1 128 ? 18.913 4.545 -20.724 1.00 94.31 128 GLU A CA 1
ATOM 997 C C . GLU A 1 128 ? 18.191 3.210 -20.917 1.00 94.31 128 GLU A C 1
ATOM 999 O O . GLU A 1 128 ? 17.709 2.605 -19.963 1.00 94.31 128 GLU A O 1
ATOM 1004 N N . VAL A 1 129 ? 18.088 2.762 -22.165 1.00 93.00 129 VAL A N 1
ATOM 1005 C CA . VAL A 1 129 ? 17.461 1.483 -22.518 1.00 93.00 129 VAL A CA 1
ATOM 1006 C C . VAL A 1 129 ? 18.475 0.610 -23.241 1.00 93.00 129 VAL A C 1
ATOM 1008 O O . VAL A 1 129 ? 19.237 1.096 -24.079 1.00 93.00 129 VAL A O 1
ATOM 1011 N N . LYS A 1 130 ? 18.453 -0.688 -22.955 1.00 93.94 130 LYS A N 1
ATOM 1012 C CA . LYS A 1 130 ? 19.290 -1.699 -23.596 1.00 93.94 130 LYS A CA 1
ATOM 1013 C C . LYS A 1 130 ? 18.952 -1.852 -25.074 1.00 93.94 130 LYS A C 1
ATOM 1015 O O . LYS A 1 130 ? 19.858 -1.986 -25.892 1.00 93.94 130 LYS A O 1
ATOM 1020 N N . ASP A 1 131 ? 17.661 -1.874 -25.413 1.00 92.62 131 ASP A N 1
ATOM 1021 C CA . ASP A 1 131 ? 17.187 -2.018 -26.789 1.00 92.62 131 ASP A CA 1
ATOM 1022 C C . ASP A 1 131 ? 16.200 -0.896 -27.149 1.00 92.62 131 ASP A C 1
ATOM 1024 O O . ASP A 1 131 ? 14.998 -0.914 -26.842 1.00 92.62 131 ASP A O 1
ATOM 1028 N N . ALA A 1 132 ? 16.720 0.113 -27.849 1.00 91.69 132 ALA A N 1
ATOM 1029 C CA . ALA A 1 132 ? 15.926 1.235 -28.340 1.00 91.69 132 ALA A CA 1
ATOM 1030 C C . ALA A 1 132 ? 14.896 0.816 -29.409 1.00 91.69 132 ALA A C 1
ATOM 1032 O O . ALA A 1 132 ? 13.831 1.432 -29.502 1.00 91.69 132 ALA A O 1
ATOM 1033 N N . ALA A 1 133 ? 15.162 -0.247 -30.174 1.00 94.56 133 ALA A N 1
ATOM 1034 C CA . ALA A 1 133 ? 14.287 -0.724 -31.241 1.00 94.56 133 ALA A CA 1
ATOM 1035 C C . ALA A 1 133 ? 13.149 -1.611 -30.716 1.00 94.56 133 ALA A C 1
ATOM 1037 O O . ALA A 1 133 ? 12.057 -1.605 -31.286 1.00 94.56 133 ALA A O 1
ATOM 1038 N N . HIS A 1 134 ? 13.365 -2.342 -29.618 1.00 93.69 134 HIS A N 1
ATOM 1039 C CA . HIS A 1 134 ? 12.383 -3.286 -29.096 1.00 93.69 134 HIS A CA 1
ATOM 1040 C C . HIS A 1 134 ? 12.264 -3.269 -27.566 1.00 93.69 134 HIS A C 1
ATOM 1042 O O . HIS A 1 134 ? 13.077 -3.832 -26.841 1.00 93.69 134 HIS A O 1
ATOM 1048 N N . PHE A 1 135 ? 11.189 -2.654 -27.065 1.00 93.38 135 PHE A N 1
ATOM 1049 C CA . PHE A 1 135 ? 10.955 -2.515 -25.629 1.00 93.38 135 PHE A CA 1
ATOM 1050 C C . PHE A 1 135 ? 10.417 -3.807 -25.004 1.00 93.38 135 PHE A C 1
ATOM 1052 O O . PHE A 1 135 ? 9.306 -4.239 -25.319 1.00 93.38 135 PHE A O 1
ATOM 1059 N N . LYS A 1 136 ? 11.172 -4.387 -24.067 1.00 95.75 136 LYS A N 1
ATOM 1060 C CA . LYS A 1 136 ? 10.732 -5.509 -23.226 1.00 95.75 136 LYS A CA 1
ATOM 1061 C C . LYS A 1 136 ? 11.017 -5.193 -21.754 1.00 95.75 136 LYS A C 1
ATOM 1063 O O . LYS A 1 136 ? 12.156 -5.402 -21.335 1.00 95.75 136 LYS A O 1
ATOM 1068 N N . PRO A 1 137 ? 10.015 -4.767 -20.960 1.00 93.44 137 PRO A N 1
ATOM 1069 C CA . PRO A 1 137 ? 10.241 -4.271 -19.601 1.00 93.44 137 PRO A CA 1
ATOM 1070 C C . PRO A 1 137 ? 11.109 -5.179 -18.715 1.00 93.44 137 PRO A C 1
ATOM 1072 O O . PRO A 1 137 ? 12.090 -4.679 -18.187 1.00 93.44 137 PRO A O 1
ATOM 1075 N N . PRO A 1 138 ? 10.909 -6.514 -18.643 1.00 94.38 138 PRO A N 1
ATOM 1076 C CA . PRO A 1 138 ? 11.749 -7.345 -17.771 1.00 94.38 138 PRO A CA 1
ATOM 1077 C C . PRO A 1 138 ? 13.235 -7.383 -18.168 1.00 94.38 138 PRO A C 1
ATOM 1079 O O . PRO A 1 138 ? 14.106 -7.566 -17.322 1.00 94.38 138 PRO A O 1
ATOM 1082 N N . ILE A 1 139 ? 13.548 -7.232 -19.461 1.00 96.12 139 ILE A N 1
ATOM 1083 C CA . ILE A 1 139 ? 14.938 -7.183 -19.942 1.00 96.12 139 ILE A CA 1
ATOM 1084 C C . ILE A 1 139 ? 15.562 -5.827 -19.606 1.00 96.12 139 ILE A C 1
ATOM 1086 O O . ILE A 1 139 ? 16.737 -5.772 -19.239 1.00 96.12 139 ILE A O 1
ATOM 1090 N N . GLU A 1 140 ? 14.777 -4.760 -19.733 1.00 97.75 140 GLU A N 1
ATOM 1091 C CA . GLU A 1 140 ? 15.194 -3.398 -19.407 1.00 97.75 140 GLU A CA 1
ATOM 1092 C C . GLU A 1 140 ? 15.381 -3.223 -17.895 1.00 97.75 140 GLU A C 1
ATOM 1094 O O . GLU A 1 140 ? 16.413 -2.713 -17.478 1.00 97.75 140 GLU A O 1
ATOM 1099 N N . ASP A 1 141 ? 14.487 -3.770 -17.065 1.00 97.69 141 ASP A N 1
ATOM 1100 C CA . ASP A 1 141 ? 14.635 -3.819 -15.604 1.00 97.69 141 ASP A CA 1
ATOM 1101 C C . ASP A 1 141 ? 15.942 -4.500 -15.191 1.00 97.69 141 ASP A C 1
ATOM 1103 O O . ASP A 1 141 ? 16.693 -3.981 -14.364 1.00 97.69 141 ASP A O 1
ATOM 1107 N N . ALA A 1 142 ? 16.255 -5.654 -15.792 1.00 96.88 142 ALA A N 1
ATOM 1108 C CA . ALA A 1 142 ? 17.493 -6.369 -15.505 1.00 96.88 142 ALA A CA 1
ATOM 1109 C C . ALA A 1 142 ? 18.735 -5.567 -15.920 1.00 96.88 142 ALA A C 1
ATOM 1111 O O . ALA A 1 142 ? 19.751 -5.593 -15.224 1.00 96.88 142 ALA A O 1
ATOM 1112 N N . HIS A 1 143 ? 18.662 -4.848 -17.041 1.00 97.56 143 HIS A N 1
ATOM 1113 C CA . HIS A 1 143 ? 19.740 -3.975 -17.488 1.00 97.56 143 HIS A CA 1
ATOM 1114 C C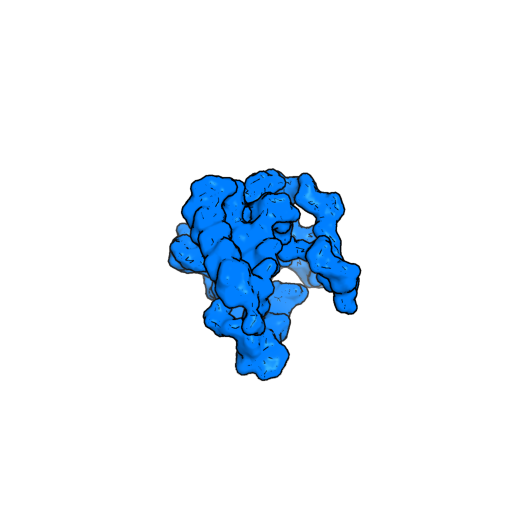 . HIS A 1 143 ? 19.922 -2.774 -16.558 1.00 97.56 143 HIS A C 1
ATOM 1116 O O . HIS A 1 143 ? 21.041 -2.536 -16.101 1.00 97.56 143 HIS A O 1
ATOM 1122 N N . ALA A 1 144 ? 18.838 -2.074 -16.228 1.00 98.00 144 ALA A N 1
ATOM 1123 C CA . ALA A 1 144 ? 18.845 -0.920 -15.340 1.00 98.00 144 ALA A CA 1
ATOM 1124 C C . ALA A 1 144 ? 19.297 -1.285 -13.925 1.00 98.00 144 ALA A C 1
ATOM 1126 O O . ALA A 1 144 ? 20.048 -0.538 -13.305 1.00 98.00 144 ALA A O 1
ATOM 1127 N N . THR A 1 145 ? 18.950 -2.484 -13.454 1.00 97.00 145 THR A N 1
ATOM 1128 C CA . THR A 1 145 ? 19.467 -3.041 -12.198 1.00 97.00 145 THR A CA 1
ATOM 1129 C C . THR A 1 145 ? 20.984 -3.212 -12.229 1.00 97.00 145 THR A C 1
ATOM 1131 O O . THR A 1 145 ? 21.658 -2.878 -11.258 1.00 97.00 145 THR A O 1
ATOM 1134 N N . ALA A 1 146 ? 21.534 -3.727 -13.332 1.00 97.31 146 ALA A N 1
ATOM 1135 C CA . ALA A 1 146 ? 22.968 -3.983 -13.469 1.00 97.31 146 ALA A CA 1
ATOM 1136 C C . ALA A 1 146 ? 23.800 -2.711 -13.712 1.00 97.31 146 ALA A C 1
ATOM 1138 O O . ALA A 1 146 ? 24.998 -2.704 -13.439 1.00 97.31 146 ALA A O 1
ATOM 1139 N N . THR A 1 147 ? 23.180 -1.655 -14.241 1.00 97.50 147 THR A N 1
ATOM 1140 C CA . THR A 1 147 ? 23.855 -0.413 -14.663 1.00 97.50 147 THR A CA 1
ATOM 1141 C C . THR A 1 147 ? 23.474 0.810 -13.829 1.00 97.50 147 THR A C 1
ATOM 1143 O O . THR A 1 147 ? 24.054 1.875 -14.011 1.00 97.50 147 THR A O 1
ATOM 1146 N N . ASN A 1 148 ? 22.559 0.649 -12.868 1.00 96.62 148 ASN A N 1
ATOM 1147 C CA . ASN A 1 148 ? 22.036 1.711 -12.010 1.00 96.62 148 ASN A CA 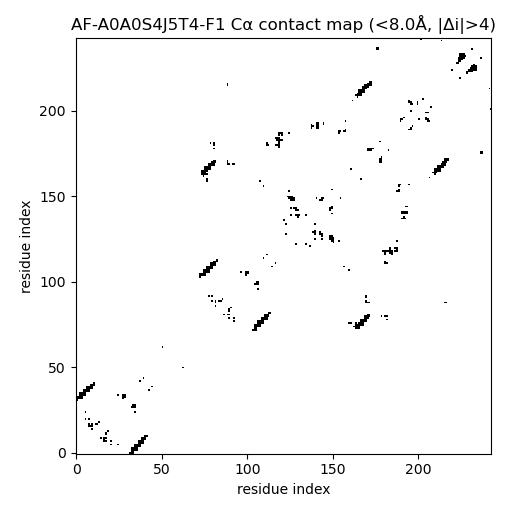1
ATOM 1148 C C . ASN A 1 148 ? 21.391 2.867 -12.796 1.00 96.62 148 ASN A C 1
ATOM 1150 O O . ASN A 1 148 ? 21.679 4.045 -12.569 1.00 96.62 148 ASN A O 1
ATOM 1154 N N . THR A 1 149 ? 20.529 2.519 -13.752 1.00 97.69 149 THR A N 1
ATOM 1155 C CA . THR A 1 149 ? 19.943 3.475 -14.703 1.00 97.69 149 THR A CA 1
ATOM 1156 C C . THR A 1 149 ? 18.422 3.540 -14.673 1.00 97.69 149 THR A C 1
ATOM 1158 O O . THR A 1 149 ? 17.803 3.992 -15.634 1.00 97.69 149 THR A O 1
ATOM 1161 N N . PHE A 1 150 ? 17.792 3.176 -13.555 1.00 98.31 150 PHE A N 1
ATOM 1162 C CA . PHE A 1 150 ? 16.396 3.548 -13.321 1.00 98.31 150 PHE A CA 1
ATOM 1163 C C . PHE A 1 150 ? 16.234 5.077 -13.299 1.00 98.31 150 PHE A C 1
ATOM 1165 O O . PHE A 1 150 ? 17.151 5.824 -12.938 1.00 98.31 150 PHE A O 1
ATOM 1172 N N . ALA A 1 151 ? 15.063 5.553 -13.723 1.00 98.06 151 ALA A N 1
ATOM 1173 C CA . ALA A 1 151 ? 14.666 6.944 -13.556 1.00 98.06 151 ALA A CA 1
ATOM 1174 C C . ALA A 1 151 ? 14.611 7.303 -12.064 1.00 98.06 151 ALA A C 1
ATOM 1176 O O . ALA A 1 151 ? 14.329 6.446 -11.228 1.00 98.06 151 ALA A O 1
ATOM 1177 N N . ASP A 1 152 ? 14.894 8.563 -11.733 1.00 97.94 152 ASP A N 1
ATOM 1178 C CA . ASP A 1 152 ? 15.101 8.981 -10.339 1.00 97.94 152 ASP A CA 1
ATOM 1179 C C . ASP A 1 152 ? 13.867 8.755 -9.455 1.00 97.94 152 ASP A C 1
ATOM 1181 O O . ASP A 1 152 ? 14.004 8.400 -8.286 1.00 97.94 152 ASP A O 1
ATOM 1185 N N . ASP A 1 153 ? 12.664 8.918 -10.012 1.00 96.62 153 ASP A N 1
ATOM 1186 C CA . ASP A 1 153 ? 11.413 8.654 -9.303 1.00 96.62 153 ASP A CA 1
ATOM 1187 C C . ASP A 1 153 ? 11.233 7.160 -9.006 1.00 96.62 153 ASP A C 1
ATOM 1189 O O . ASP A 1 153 ? 10.854 6.801 -7.896 1.00 96.62 153 ASP A O 1
ATOM 1193 N N . VAL A 1 154 ? 11.555 6.279 -9.956 1.00 97.88 154 VAL A N 1
ATOM 1194 C CA . VAL A 1 154 ? 11.492 4.821 -9.768 1.00 97.88 154 VAL A CA 1
ATOM 1195 C C . VAL A 1 154 ? 12.544 4.351 -8.766 1.00 97.88 154 VAL A C 1
ATOM 1197 O O . VAL A 1 154 ? 12.219 3.619 -7.832 1.00 97.88 154 VAL A O 1
ATOM 1200 N N . GLU A 1 155 ? 13.790 4.798 -8.927 1.00 98.25 155 GLU A N 1
ATOM 1201 C CA . GLU A 1 155 ? 14.907 4.430 -8.053 1.00 98.25 155 GLU A CA 1
ATOM 1202 C C . GLU A 1 155 ? 14.639 4.849 -6.601 1.00 98.25 155 GLU A C 1
ATOM 1204 O O . GLU A 1 155 ? 14.834 4.057 -5.680 1.00 98.25 155 GLU A O 1
ATOM 1209 N N . ALA A 1 156 ? 14.111 6.058 -6.380 1.00 98.19 156 ALA A N 1
ATOM 1210 C CA . ALA A 1 156 ? 13.767 6.531 -5.042 1.00 98.19 156 ALA A CA 1
ATOM 1211 C C . ALA A 1 156 ? 12.722 5.637 -4.346 1.00 98.19 156 ALA A C 1
ATOM 1213 O O . ALA A 1 156 ? 12.811 5.400 -3.138 1.00 98.19 156 ALA A O 1
ATOM 1214 N N . GLU A 1 157 ? 11.741 5.116 -5.085 1.00 98.69 157 GLU A N 1
ATOM 1215 C CA . GLU A 1 157 ? 10.720 4.219 -4.539 1.00 98.69 157 GLU A CA 1
ATOM 1216 C C . GLU A 1 157 ? 11.251 2.798 -4.299 1.00 98.69 157 GLU A C 1
ATOM 1218 O O . GLU A 1 157 ? 10.935 2.198 -3.267 1.00 98.69 157 GLU A O 1
ATOM 1223 N N . ILE A 1 158 ? 12.116 2.283 -5.181 1.00 98.44 158 ILE A N 1
ATOM 1224 C CA . ILE A 1 158 ? 12.829 1.011 -4.972 1.00 98.44 158 ILE A CA 1
ATOM 1225 C C . ILE A 1 158 ? 13.656 1.085 -3.683 1.00 98.44 158 ILE A C 1
ATOM 1227 O O . ILE A 1 158 ? 13.567 0.196 -2.837 1.00 98.44 158 ILE A O 1
ATOM 1231 N N . GLN A 1 159 ? 14.391 2.175 -3.467 1.00 98.44 159 GLN A N 1
ATOM 1232 C CA . GLN A 1 159 ? 15.210 2.356 -2.265 1.00 98.44 159 GLN A CA 1
ATOM 1233 C C . GLN A 1 159 ? 14.377 2.420 -0.979 1.00 98.44 159 GLN A C 1
ATOM 1235 O O . GLN A 1 159 ? 14.808 1.922 0.062 1.00 98.44 159 GLN A O 1
ATOM 1240 N N . LYS A 1 160 ? 13.169 2.998 -1.015 1.00 98.56 160 LYS A N 1
ATOM 1241 C CA . LYS A 1 160 ? 12.243 2.966 0.133 1.00 98.56 160 LYS A CA 1
ATOM 1242 C C . LYS A 1 160 ? 11.772 1.547 0.445 1.00 98.56 160 LYS A C 1
ATOM 1244 O O . LYS A 1 160 ? 11.648 1.207 1.622 1.00 98.56 160 LYS A O 1
ATOM 1249 N N . LEU A 1 161 ? 11.520 0.741 -0.586 1.00 97.12 161 LEU A N 1
ATOM 1250 C CA . LEU A 1 161 ? 11.114 -0.659 -0.455 1.00 97.12 161 LEU A CA 1
ATOM 1251 C C . LEU A 1 161 ? 12.249 -1.532 0.106 1.00 97.12 161 LEU A C 1
ATOM 1253 O O . LEU A 1 161 ? 12.023 -2.375 0.972 1.00 97.12 161 LEU A O 1
ATOM 1257 N N . GLU A 1 162 ? 13.480 -1.301 -0.347 1.00 97.25 162 GLU A N 1
ATOM 1258 C CA . GLU A 1 162 ? 14.678 -1.979 0.159 1.00 97.25 162 GLU A CA 1
ATOM 1259 C C . GLU A 1 162 ? 14.980 -1.594 1.615 1.00 97.25 162 GLU A C 1
ATOM 1261 O O . GLU A 1 162 ? 15.343 -2.455 2.423 1.00 97.25 162 GLU A O 1
ATOM 1266 N N . TRP A 1 163 ? 14.773 -0.322 1.962 1.00 97.81 163 TRP A N 1
ATOM 1267 C CA . TRP A 1 163 ? 15.017 0.222 3.296 1.00 97.81 163 TRP A CA 1
ATOM 1268 C C . TRP A 1 163 ? 14.041 -0.305 4.356 1.00 97.81 163 TRP A C 1
ATOM 1270 O O . TRP A 1 163 ? 14.502 -0.717 5.413 1.00 97.81 163 TRP A O 1
ATOM 1280 N N . CYS A 1 164 ? 12.726 -0.340 4.098 1.00 96.94 164 CYS A N 1
ATOM 1281 C CA . CYS A 1 164 ? 11.740 -0.596 5.158 1.00 96.94 164 CYS A CA 1
ATOM 1282 C C . CYS A 1 164 ? 11.649 -2.058 5.620 1.00 96.94 164 CYS A C 1
ATOM 1284 O O . CYS A 1 164 ? 11.691 -2.981 4.807 1.00 96.94 164 CYS A O 1
ATOM 1286 N N . ASP A 1 165 ? 11.392 -2.277 6.905 1.00 94.69 165 ASP A N 1
ATOM 1287 C CA . ASP A 1 165 ? 10.987 -3.564 7.481 1.00 94.69 165 ASP A CA 1
ATOM 1288 C C . ASP A 1 165 ? 9.515 -3.879 7.186 1.00 94.69 165 ASP A C 1
ATOM 1290 O O . ASP A 1 165 ? 9.144 -5.043 6.993 1.00 94.69 165 ASP A O 1
ATOM 1294 N N . VAL A 1 166 ? 8.678 -2.836 7.133 1.00 95.56 166 VAL A N 1
ATOM 1295 C CA . VAL A 1 166 ? 7.236 -2.933 6.883 1.00 95.56 166 VAL A CA 1
ATOM 1296 C C . VAL A 1 166 ? 6.812 -2.001 5.746 1.00 95.56 166 VAL A C 1
ATOM 1298 O O . VAL A 1 166 ? 6.992 -0.787 5.817 1.00 95.56 166 VAL A O 1
ATOM 1301 N N . LEU A 1 167 ? 6.184 -2.564 4.714 1.00 97.62 167 LEU A N 1
ATOM 1302 C CA . LEU A 1 167 ? 5.499 -1.819 3.657 1.00 97.62 167 LEU A CA 1
ATOM 1303 C C . LEU A 1 167 ? 4.002 -1.722 3.971 1.00 97.62 167 LEU A C 1
ATOM 1305 O O . LEU A 1 167 ? 3.340 -2.741 4.160 1.00 97.62 167 LEU A O 1
ATOM 1309 N N . VAL A 1 168 ? 3.439 -0.520 3.980 1.00 97.94 168 VAL A N 1
ATOM 1310 C CA . VAL A 1 168 ? 2.008 -0.293 4.206 1.00 97.94 168 VAL A CA 1
ATOM 1311 C C . VAL A 1 16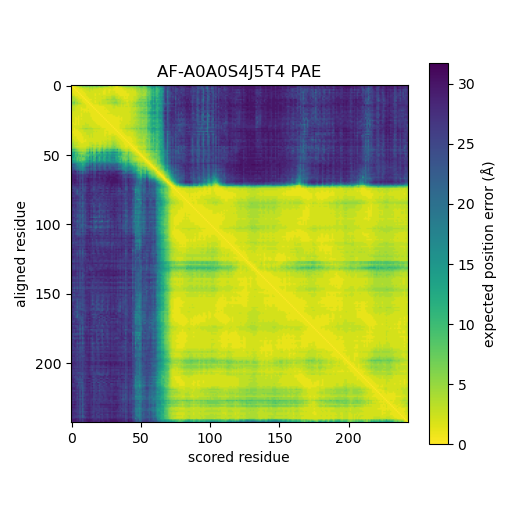8 ? 1.389 0.344 2.971 1.00 97.94 168 VAL A C 1
ATOM 1313 O O . VAL A 1 168 ? 1.750 1.451 2.578 1.00 97.94 168 VAL A O 1
ATOM 1316 N N . PHE A 1 169 ? 0.410 -0.333 2.378 1.00 98.31 169 PHE A N 1
ATOM 1317 C CA . PHE A 1 169 ? -0.442 0.247 1.347 1.00 98.31 169 PHE A CA 1
ATOM 1318 C C . PHE A 1 169 ? -1.698 0.823 1.993 1.00 98.31 169 PHE A C 1
ATOM 1320 O O . PHE A 1 169 ? -2.440 0.077 2.629 1.00 98.31 169 PHE A O 1
ATOM 1327 N N . GLN A 1 170 ? -1.954 2.120 1.801 1.00 98.31 170 GLN A N 1
ATOM 1328 C CA . GLN A 1 170 ? -3.178 2.791 2.245 1.00 98.31 170 GLN A CA 1
ATOM 1329 C C . GLN A 1 170 ? -3.986 3.273 1.037 1.00 98.31 170 GLN A C 1
ATOM 1331 O O . GLN A 1 170 ? -3.581 4.206 0.341 1.00 98.31 170 GLN A O 1
ATOM 1336 N N . PHE A 1 171 ? -5.136 2.654 0.773 1.00 98.00 171 PHE A N 1
ATOM 1337 C CA . PHE A 1 171 ? -5.909 2.943 -0.439 1.00 98.00 171 PHE A CA 1
ATOM 1338 C C . PHE A 1 171 ? -7.410 2.660 -0.290 1.00 98.00 171 PHE A C 1
ATOM 1340 O O . PHE A 1 171 ? -7.808 1.812 0.501 1.00 98.00 171 PHE A O 1
ATOM 1347 N N . PRO A 1 172 ? -8.284 3.321 -1.060 1.00 97.00 172 PRO A N 1
ATOM 1348 C CA . PRO A 1 172 ? -9.653 2.856 -1.226 1.00 97.00 172 PRO A CA 1
ATOM 1349 C C . PRO A 1 172 ? -9.690 1.667 -2.200 1.00 97.00 172 PRO A C 1
ATOM 1351 O O . PRO A 1 172 ? -9.058 1.705 -3.256 1.00 97.00 172 PRO A O 1
ATOM 1354 N N . LEU A 1 173 ? -10.446 0.617 -1.875 1.00 96.75 173 LEU A N 1
ATOM 1355 C CA . LEU A 1 173 ? -10.642 -0.530 -2.761 1.00 96.75 173 LEU A CA 1
ATOM 1356 C C . LEU A 1 173 ? -11.492 -0.103 -3.965 1.00 96.75 173 LEU A C 1
ATOM 1358 O O . LEU A 1 173 ? -12.710 0.060 -3.856 1.00 96.75 173 LEU A O 1
ATOM 1362 N N . TYR A 1 174 ? -10.856 0.079 -5.118 1.00 94.50 174 TYR A N 1
ATOM 1363 C CA . TYR A 1 174 ? -11.512 0.498 -6.354 1.00 94.50 174 TYR A CA 1
ATOM 1364 C C . TYR A 1 174 ? -11.654 -0.688 -7.289 1.00 94.50 174 TYR A C 1
ATOM 1366 O O . TYR A 1 174 ? -10.672 -1.344 -7.620 1.00 94.50 174 TYR A O 1
ATOM 1374 N N . TRP A 1 175 ? -12.892 -0.966 -7.708 1.00 95.19 175 TRP A N 1
ATOM 1375 C CA . TRP A 1 175 ? -13.205 -2.086 -8.600 1.00 95.19 175 TRP A CA 1
ATOM 1376 C C . TRP A 1 175 ? -12.565 -3.405 -8.149 1.00 95.19 175 TRP A C 1
ATOM 1378 O O . TRP A 1 175 ? -11.975 -4.128 -8.946 1.00 95.19 175 TRP A O 1
ATOM 1388 N N . PHE A 1 176 ? -12.686 -3.702 -6.849 1.00 94.75 176 PHE A N 1
ATOM 1389 C CA . PHE A 1 176 ? -12.160 -4.927 -6.237 1.00 94.75 176 PHE A CA 1
ATOM 1390 C C . PHE A 1 176 ? -10.633 -5.077 -6.365 1.00 94.75 176 PHE A C 1
ATOM 1392 O O . PHE A 1 176 ? -10.109 -6.185 -6.347 1.00 94.75 176 PHE A O 1
ATOM 1399 N N . SER A 1 177 ? -9.909 -3.963 -6.500 1.00 95.50 177 SER A N 1
ATOM 1400 C CA . SER A 1 177 ? -8.457 -3.948 -6.655 1.00 95.50 177 SER A CA 1
ATOM 1401 C C . SER A 1 177 ? -7.840 -2.635 -6.151 1.00 95.50 177 SER A C 1
ATOM 1403 O O . SER A 1 177 ? -8.497 -1.793 -5.529 1.00 95.50 177 SER A O 1
ATOM 1405 N N . LEU A 1 178 ? -6.541 -2.479 -6.399 1.00 96.12 178 LEU A N 1
ATOM 1406 C CA . LEU A 1 178 ? -5.787 -1.255 -6.151 1.00 96.12 178 LEU A CA 1
ATOM 1407 C C . LEU A 1 178 ? -6.301 -0.112 -7.052 1.00 96.12 178 LEU A C 1
ATOM 1409 O O . LEU A 1 178 ? -6.648 -0.361 -8.211 1.00 96.12 178 LEU A O 1
ATOM 1413 N N . PRO A 1 179 ? -6.269 1.157 -6.602 1.00 98.00 179 PRO A N 1
ATOM 1414 C CA . PRO A 1 179 ? -6.393 2.300 -7.500 1.00 98.00 179 PRO A CA 1
ATOM 1415 C C . PRO A 1 179 ? -5.356 2.229 -8.627 1.00 98.00 179 PRO A C 1
ATOM 1417 O O . PRO A 1 179 ? -4.222 1.803 -8.401 1.00 98.00 179 PRO A O 1
ATOM 1420 N N . ALA A 1 180 ? -5.707 2.704 -9.824 1.00 93.94 180 ALA A N 1
ATOM 1421 C CA . ALA A 1 180 ? -4.839 2.607 -11.003 1.00 93.94 180 ALA A CA 1
ATOM 1422 C C . ALA A 1 180 ? -3.434 3.195 -10.776 1.00 93.94 180 ALA A C 1
ATOM 1424 O O . ALA A 1 180 ? -2.449 2.584 -11.179 1.00 93.94 180 ALA A O 1
ATOM 1425 N N . VAL A 1 181 ? -3.326 4.328 -10.069 1.00 97.44 181 VAL A N 1
ATOM 1426 C CA . VAL A 1 181 ? -2.025 4.936 -9.738 1.00 97.44 181 VAL A CA 1
ATOM 1427 C C . VAL A 1 181 ? -1.171 4.042 -8.836 1.00 97.44 181 VAL A C 1
ATOM 1429 O O . VAL A 1 181 ? 0.039 3.961 -9.019 1.00 97.44 181 VAL A O 1
ATOM 1432 N N . LEU A 1 182 ? -1.795 3.315 -7.905 1.00 98.44 182 LEU A N 1
ATOM 1433 C CA . LEU A 1 182 ? -1.095 2.390 -7.021 1.00 98.44 182 LEU A CA 1
ATOM 1434 C C . LEU A 1 182 ? -0.678 1.123 -7.767 1.00 98.44 182 LEU A C 1
ATOM 1436 O O . LEU A 1 182 ? 0.438 0.648 -7.590 1.00 98.44 182 LEU A O 1
ATOM 1440 N N . LYS A 1 183 ? -1.534 0.606 -8.654 1.00 98.19 183 LYS A N 1
ATOM 1441 C CA . LYS A 1 183 ? -1.152 -0.493 -9.547 1.00 98.19 183 LYS A CA 1
ATOM 1442 C C . LYS A 1 183 ? 0.017 -0.095 -10.456 1.00 98.19 183 LYS A C 1
ATOM 1444 O O . LYS A 1 183 ? 0.934 -0.889 -10.622 1.00 98.19 183 LYS A O 1
ATOM 1449 N N . GLY A 1 184 ? 0.014 1.131 -10.978 1.00 97.44 184 GLY A N 1
ATOM 1450 C CA . GLY A 1 184 ? 1.123 1.684 -11.755 1.00 97.44 184 GLY A CA 1
ATOM 1451 C C . GLY A 1 184 ? 2.412 1.838 -10.947 1.00 97.44 184 GLY A C 1
ATOM 1452 O O . GLY A 1 184 ? 3.485 1.521 -11.449 1.00 97.44 184 GLY A O 1
ATOM 1453 N N . TRP A 1 185 ? 2.319 2.249 -9.677 1.00 98.62 185 TRP A N 1
ATOM 1454 C CA . TRP A 1 185 ? 3.467 2.246 -8.764 1.00 98.62 185 TRP A CA 1
ATOM 1455 C C . TRP A 1 185 ? 4.037 0.835 -8.599 1.00 98.62 185 TRP A C 1
ATOM 1457 O O . TRP A 1 185 ? 5.235 0.647 -8.780 1.00 98.62 185 TRP A O 1
ATOM 1467 N N . VAL A 1 186 ? 3.188 -0.176 -8.379 1.00 97.62 186 VAL A N 1
ATOM 1468 C CA . VAL A 1 186 ? 3.632 -1.581 -8.324 1.00 97.62 186 VAL A CA 1
ATOM 1469 C C . VAL A 1 186 ? 4.322 -1.986 -9.634 1.00 97.62 186 VAL A C 1
ATOM 1471 O O . VAL A 1 186 ? 5.416 -2.535 -9.593 1.00 97.62 186 VAL A O 1
ATOM 1474 N N . ASP A 1 187 ? 3.742 -1.650 -10.788 1.00 97.00 187 ASP A N 1
ATOM 1475 C CA . ASP A 1 187 ? 4.274 -2.016 -12.112 1.00 97.00 187 ASP A CA 1
ATOM 1476 C C . ASP A 1 187 ? 5.601 -1.340 -12.482 1.00 97.00 187 ASP A C 1
ATOM 1478 O O . ASP A 1 187 ? 6.304 -1.825 -13.371 1.00 97.00 187 ASP A O 1
ATOM 1482 N N . ARG A 1 188 ? 5.930 -0.204 -11.858 1.00 97.75 188 ARG A N 1
ATOM 1483 C CA . ARG A 1 188 ? 7.188 0.525 -12.087 1.00 97.75 188 ARG A CA 1
ATOM 1484 C C . ARG A 1 188 ? 8.253 0.184 -11.047 1.00 97.75 188 ARG A C 1
ATOM 1486 O O . ARG A 1 188 ? 9.427 0.137 -11.390 1.00 97.75 188 ARG A O 1
ATOM 1493 N N . VAL A 1 189 ? 7.855 -0.045 -9.795 1.00 98.31 189 VAL A N 1
ATOM 1494 C CA . VAL A 1 189 ? 8.772 -0.203 -8.653 1.00 98.31 189 VAL A CA 1
ATOM 1495 C C . VAL A 1 189 ? 9.132 -1.663 -8.400 1.00 98.31 189 VAL A C 1
ATOM 1497 O O . VAL A 1 189 ? 10.253 -1.956 -7.989 1.00 98.31 189 VAL A O 1
ATOM 1500 N N . PHE A 1 190 ? 8.231 -2.612 -8.672 1.00 97.19 190 PHE A N 1
ATOM 1501 C CA . PHE A 1 190 ? 8.535 -4.036 -8.521 1.00 97.19 190 PHE A CA 1
ATOM 1502 C C . PHE A 1 190 ? 9.259 -4.519 -9.784 1.00 97.19 190 PHE A C 1
ATOM 1504 O O . PHE A 1 190 ? 8.712 -5.268 -10.587 1.00 97.19 190 PHE A O 1
ATOM 1511 N N . ALA A 1 191 ? 10.491 -4.038 -9.973 1.00 97.50 191 ALA A N 1
ATOM 1512 C CA . ALA A 1 191 ? 11.316 -4.285 -11.151 1.00 97.50 191 ALA A CA 1
ATOM 1513 C C . ALA A 1 191 ? 11.959 -5.682 -11.135 1.00 97.50 191 ALA A C 1
ATOM 1515 O O . ALA A 1 191 ? 12.473 -6.142 -10.101 1.00 97.50 191 ALA A O 1
ATOM 1516 N N . PHE A 1 192 ? 11.960 -6.350 -12.293 1.00 97.06 192 PHE A N 1
ATOM 1517 C CA . PHE A 1 192 ? 12.570 -7.671 -12.470 1.00 97.06 192 PHE A CA 1
ATOM 1518 C C . PHE A 1 192 ? 14.092 -7.626 -12.243 1.00 97.06 192 PHE A C 1
ATOM 1520 O O . PHE A 1 192 ? 14.763 -6.663 -12.595 1.00 97.06 192 PHE A O 1
ATOM 1527 N N . SER A 1 193 ? 14.648 -8.680 -11.644 1.00 95.62 193 SER A N 1
ATOM 1528 C CA . SER A 1 193 ? 16.051 -8.798 -11.199 1.00 95.62 193 SER A CA 1
ATOM 1529 C C . SER A 1 193 ? 16.486 -7.866 -10.061 1.00 95.62 193 SER A C 1
ATOM 1531 O O . SER A 1 193 ? 17.559 -8.096 -9.508 1.00 95.62 193 SER A O 1
ATOM 1533 N N . ARG A 1 194 ? 15.673 -6.878 -9.661 1.00 96.31 194 ARG A N 1
ATOM 1534 C CA . ARG A 1 194 ? 15.908 -6.062 -8.457 1.00 96.31 194 ARG A CA 1
ATOM 1535 C C . ARG A 1 194 ? 15.073 -6.541 -7.275 1.00 96.31 194 ARG A C 1
ATOM 1537 O O . ARG A 1 194 ? 15.602 -6.873 -6.222 1.00 96.31 194 ARG A O 1
ATOM 1544 N N . THR A 1 195 ? 13.759 -6.601 -7.474 1.00 96.12 195 THR A N 1
ATOM 1545 C CA . THR A 1 195 ? 12.778 -6.859 -6.406 1.00 96.12 195 THR A CA 1
ATOM 1546 C C . THR A 1 195 ? 12.226 -8.285 -6.436 1.00 96.12 195 THR A C 1
ATOM 1548 O O . THR A 1 195 ? 11.804 -8.818 -5.411 1.00 96.12 195 THR A O 1
ATOM 1551 N N . TYR A 1 196 ? 12.268 -8.935 -7.601 1.00 95.75 196 TYR A N 1
ATOM 1552 C CA . TYR A 1 196 ? 11.911 -10.339 -7.780 1.00 95.75 196 TYR A CA 1
ATOM 1553 C C . TYR A 1 196 ? 12.666 -10.950 -8.964 1.00 95.75 196 TYR A C 1
ATOM 1555 O O . TYR A 1 196 ? 13.138 -10.250 -9.861 1.00 95.75 196 TYR A O 1
ATOM 1563 N N . SER A 1 197 ? 12.766 -12.277 -8.987 1.00 95.94 197 SER A N 1
ATOM 1564 C CA . SER A 1 197 ? 13.289 -13.035 -10.125 1.00 95.94 197 SER A CA 1
ATOM 1565 C C . SER A 1 197 ? 12.675 -14.435 -10.151 1.00 95.94 197 SER A C 1
ATOM 1567 O O . SER A 1 197 ? 12.119 -14.894 -9.153 1.00 95.94 197 SER A O 1
ATOM 1569 N N . TYR A 1 198 ? 12.815 -15.162 -11.261 1.00 93.69 198 TYR A N 1
ATOM 1570 C CA . TYR A 1 198 ? 12.348 -16.554 -11.331 1.00 93.69 198 TYR A CA 1
ATOM 1571 C C . TYR A 1 198 ? 13.093 -17.501 -10.377 1.00 93.69 198 TYR A C 1
ATOM 1573 O O . TYR A 1 198 ? 12.554 -18.539 -10.007 1.00 93.69 198 TYR A O 1
ATOM 1581 N N . ALA A 1 199 ? 14.314 -17.154 -9.957 1.00 94.44 199 ALA A N 1
ATOM 1582 C CA . ALA A 1 199 ? 15.075 -17.942 -8.988 1.00 94.44 199 ALA A CA 1
ATOM 1583 C C . ALA A 1 199 ? 14.619 -17.701 -7.535 1.00 94.44 199 ALA A C 1
ATOM 1585 O O . ALA A 1 199 ? 14.854 -18.538 -6.665 1.00 94.44 199 ALA A O 1
ATOM 1586 N N . GLN A 1 200 ? 13.975 -16.561 -7.269 1.00 92.50 200 GLN A N 1
ATOM 1587 C CA . GLN A 1 200 ? 13.589 -16.098 -5.936 1.00 92.50 200 GLN A CA 1
ATOM 1588 C C . GLN A 1 200 ? 12.123 -15.660 -5.955 1.00 92.50 200 GLN A C 1
ATOM 1590 O O . GLN A 1 200 ? 11.809 -14.469 -5.986 1.00 92.50 200 GLN A O 1
ATOM 1595 N N . MET A 1 201 ? 11.224 -16.646 -5.965 1.00 91.06 201 MET A N 1
ATOM 1596 C CA . MET A 1 201 ? 9.776 -16.432 -5.962 1.00 91.06 201 MET A CA 1
ATOM 1597 C C . MET A 1 201 ? 9.171 -16.775 -4.599 1.00 91.06 201 MET A C 1
ATOM 1599 O O . MET A 1 201 ? 9.611 -17.700 -3.916 1.00 91.06 201 MET A O 1
ATOM 1603 N N . TYR A 1 202 ? 8.103 -16.066 -4.234 1.00 90.81 202 TYR A N 1
ATOM 1604 C CA . TYR A 1 202 ? 7.321 -16.321 -3.022 1.00 90.81 202 TYR A CA 1
ATOM 1605 C C . TYR A 1 202 ? 8.189 -16.355 -1.753 1.00 90.81 202 TYR A C 1
ATOM 1607 O O . TYR A 1 202 ? 8.856 -15.376 -1.423 1.00 90.81 202 TYR A O 1
ATOM 1615 N N . THR A 1 203 ? 8.207 -17.481 -1.038 1.00 91.62 203 THR A N 1
ATOM 1616 C CA . THR A 1 203 ? 8.880 -17.637 0.258 1.00 91.62 203 THR A CA 1
ATOM 1617 C C . THR A 1 203 ? 10.403 -17.525 0.178 1.00 91.62 203 THR A C 1
ATOM 1619 O O . THR A 1 203 ? 11.047 -17.295 1.201 1.00 91.62 203 THR A O 1
ATOM 1622 N N . THR A 1 204 ? 10.991 -17.649 -1.017 1.00 93.38 204 THR A N 1
ATOM 1623 C CA . THR A 1 204 ? 12.428 -17.439 -1.260 1.00 93.38 204 THR A CA 1
ATOM 1624 C C . THR A 1 204 ? 12.740 -16.083 -1.896 1.00 93.38 204 THR A C 1
ATOM 1626 O O . THR A 1 204 ? 13.883 -15.848 -2.292 1.00 93.38 204 THR A O 1
ATOM 1629 N N . GLY A 1 205 ? 11.742 -15.197 -1.987 1.00 94.31 205 GLY A N 1
ATOM 1630 C CA . GLY A 1 205 ? 11.848 -13.871 -2.589 1.00 94.31 205 GLY A CA 1
ATOM 1631 C C . GLY A 1 205 ? 12.892 -12.960 -1.941 1.00 94.31 205 GLY A C 1
ATOM 1632 O O . GLY A 1 205 ? 13.322 -13.173 -0.804 1.00 94.31 205 GLY A O 1
ATOM 1633 N N . VAL A 1 206 ? 13.271 -11.910 -2.675 1.00 95.31 206 VAL A N 1
ATOM 1634 C CA . VAL A 1 206 ? 14.287 -10.919 -2.267 1.00 95.31 206 VAL A CA 1
ATOM 1635 C C . VAL A 1 206 ? 13.945 -10.290 -0.914 1.00 95.31 206 VAL A C 1
ATOM 1637 O O . VAL A 1 206 ? 14.813 -10.140 -0.060 1.00 95.31 206 VAL A O 1
ATOM 1640 N N . PHE A 1 207 ? 12.663 -10.004 -0.684 1.00 95.00 207 PHE A N 1
ATOM 1641 C CA . PHE A 1 207 ? 12.168 -9.366 0.537 1.00 95.00 207 PHE A CA 1
ATOM 1642 C C . PHE A 1 207 ? 11.733 -10.345 1.634 1.00 95.00 207 PHE A C 1
ATOM 1644 O O . PHE A 1 207 ? 10.935 -9.987 2.501 1.00 95.00 207 PHE A O 1
ATOM 1651 N N . LYS A 1 208 ? 12.245 -11.585 1.638 1.00 93.31 208 LYS A N 1
ATOM 1652 C CA . LYS A 1 208 ? 11.982 -12.517 2.745 1.00 93.31 208 LYS A CA 1
ATOM 1653 C C . LYS A 1 208 ? 12.358 -11.872 4.089 1.00 93.31 208 LYS A C 1
ATOM 1655 O O . LYS A 1 208 ? 13.406 -11.247 4.217 1.00 93.31 208 LYS A O 1
ATOM 1660 N N . GLY A 1 209 ? 11.505 -12.039 5.096 1.00 89.00 209 GLY A N 1
ATOM 1661 C CA . GLY A 1 209 ? 11.698 -11.459 6.431 1.00 89.00 209 GLY A CA 1
ATOM 1662 C C . GLY A 1 209 ? 11.113 -10.054 6.615 1.00 89.00 209 GLY A C 1
ATOM 1663 O O . GLY A 1 209 ? 10.799 -9.698 7.748 1.00 89.00 209 GLY A O 1
ATOM 1664 N N . LYS A 1 210 ? 10.872 -9.302 5.532 1.00 93.62 210 LYS A N 1
ATOM 1665 C CA . LYS A 1 210 ? 10.080 -8.063 5.579 1.00 93.62 210 LYS A CA 1
ATOM 1666 C C . LYS A 1 210 ? 8.585 -8.385 5.647 1.00 93.62 210 LYS A C 1
ATOM 1668 O O . LYS A 1 210 ? 8.156 -9.509 5.366 1.00 93.62 210 LYS A O 1
ATOM 1673 N N . ARG A 1 211 ? 7.776 -7.400 6.033 1.00 92.31 211 ARG A N 1
ATOM 1674 C CA . ARG A 1 211 ? 6.314 -7.518 6.142 1.00 92.31 211 ARG A CA 1
ATOM 1675 C C . ARG A 1 211 ? 5.619 -6.514 5.232 1.00 92.31 211 ARG A C 1
ATOM 1677 O O . ARG A 1 211 ? 6.152 -5.447 4.952 1.00 92.31 211 ARG A O 1
ATOM 1684 N N . ALA A 1 212 ? 4.403 -6.847 4.814 1.00 93.44 212 ALA A N 1
ATOM 1685 C CA . ALA A 1 212 ? 3.533 -5.936 4.084 1.00 93.44 212 ALA A CA 1
ATOM 1686 C C . ALA A 1 212 ? 2.127 -5.927 4.699 1.00 93.44 212 ALA A C 1
ATOM 1688 O O . ALA A 1 212 ? 1.649 -6.961 5.173 1.00 93.44 212 ALA A O 1
ATOM 1689 N N . ILE A 1 213 ? 1.470 -4.768 4.691 1.00 94.50 213 ILE A N 1
ATOM 1690 C CA . ILE A 1 213 ? 0.114 -4.561 5.205 1.00 94.50 213 ILE A CA 1
ATOM 1691 C C . ILE A 1 213 ? -0.737 -3.913 4.113 1.00 94.50 213 ILE A C 1
ATOM 1693 O O . ILE A 1 213 ? -0.358 -2.894 3.535 1.00 94.50 213 ILE A O 1
ATOM 1697 N N . LEU A 1 214 ? -1.918 -4.486 3.872 1.00 95.31 214 LEU A N 1
ATOM 1698 C CA . LEU A 1 214 ? -2.985 -3.834 3.118 1.00 95.31 214 LEU A CA 1
ATOM 1699 C C . LEU A 1 214 ? -3.927 -3.147 4.109 1.00 95.31 214 LEU A C 1
ATOM 1701 O O . LEU A 1 214 ? -4.681 -3.819 4.810 1.00 95.31 214 LEU A O 1
ATOM 1705 N N . SER A 1 215 ? -3.883 -1.819 4.162 1.00 95.62 215 SER A N 1
ATOM 1706 C CA . SER A 1 215 ? -4.851 -0.991 4.877 1.00 95.62 215 SER A CA 1
ATOM 1707 C C . SER A 1 215 ? -5.756 -0.324 3.849 1.00 95.62 215 SER A C 1
ATOM 1709 O O . SER A 1 215 ? -5.321 0.517 3.066 1.00 95.62 215 SER A O 1
ATOM 1711 N N . PHE A 1 216 ? -7.022 -0.719 3.787 1.00 95.75 216 PHE A N 1
ATOM 1712 C CA . PHE A 1 216 ? -7.910 -0.212 2.749 1.00 95.75 216 PHE A CA 1
ATOM 1713 C C . PHE A 1 216 ? -9.308 0.092 3.256 1.00 95.75 216 PHE A C 1
ATOM 1715 O O . PHE A 1 216 ? -9.777 -0.464 4.247 1.00 95.75 216 PHE A O 1
ATOM 1722 N N . THR A 1 217 ? -9.978 0.998 2.552 1.00 93.19 217 THR A N 1
ATOM 1723 C CA . THR A 1 217 ? -11.371 1.355 2.818 1.00 93.19 217 THR A CA 1
ATOM 1724 C C . THR A 1 217 ? -12.274 0.805 1.726 1.00 93.19 217 THR A C 1
ATOM 1726 O O . THR A 1 217 ? -11.875 0.663 0.570 1.00 93.19 217 THR A O 1
ATOM 1729 N N . THR A 1 218 ? -13.509 0.479 2.086 1.00 94.50 218 THR A N 1
ATOM 1730 C CA . THR A 1 218 ? -14.538 0.031 1.145 1.00 94.50 218 THR A CA 1
ATOM 1731 C C . THR A 1 218 ? -15.764 0.924 1.284 1.00 94.50 218 THR A C 1
ATOM 1733 O O . THR A 1 218 ? -15.994 1.519 2.336 1.00 94.50 218 THR A O 1
ATOM 1736 N N . GLY A 1 219 ? -16.536 1.051 0.203 1.00 91.06 219 GLY A N 1
ATOM 1737 C CA . GLY A 1 219 ? -17.846 1.703 0.266 1.00 91.06 219 GLY A CA 1
ATOM 1738 C C . GLY A 1 219 ? -18.939 0.771 0.798 1.00 91.06 219 GLY A C 1
ATOM 1739 O O . GLY A 1 219 ? -19.854 1.222 1.480 1.00 91.06 219 GLY A O 1
ATOM 1740 N N . GLY A 1 220 ? -18.850 -0.528 0.489 1.00 90.06 220 GLY A N 1
ATOM 1741 C CA . GLY A 1 220 ? -19.816 -1.528 0.941 1.00 90.06 220 GLY A CA 1
ATOM 1742 C C . GLY A 1 220 ? -19.581 -1.955 2.397 1.00 90.06 220 GLY A C 1
ATOM 1743 O O . GLY A 1 220 ? -18.435 -2.018 2.836 1.00 90.06 220 GLY A O 1
ATOM 1744 N N . PRO A 1 221 ? -20.633 -2.293 3.162 1.00 93.88 221 PRO A N 1
ATOM 1745 C CA . PRO A 1 221 ? -20.475 -2.848 4.501 1.00 93.88 221 PRO A CA 1
ATOM 1746 C C . PRO A 1 221 ? -19.833 -4.241 4.462 1.00 93.88 221 PRO A C 1
ATOM 1748 O O . PRO A 1 221 ? -19.973 -4.980 3.487 1.00 93.88 221 PRO A O 1
ATOM 1751 N N . GLY A 1 222 ? -19.215 -4.649 5.575 1.00 91.44 222 GLY A N 1
ATOM 1752 C CA . GLY A 1 222 ? -18.521 -5.940 5.684 1.00 91.44 222 GLY A CA 1
ATOM 1753 C C . GLY A 1 222 ? -19.371 -7.160 5.302 1.00 91.44 222 GLY A C 1
ATOM 1754 O O . GLY A 1 222 ? -18.847 -8.101 4.716 1.00 91.44 222 GLY A O 1
ATOM 1755 N N . ALA A 1 223 ? -20.689 -7.123 5.536 1.00 94.19 223 ALA A N 1
ATOM 1756 C CA . ALA A 1 223 ? -21.607 -8.200 5.154 1.00 94.19 223 ALA A CA 1
ATOM 1757 C C . ALA A 1 223 ? -21.603 -8.507 3.641 1.00 94.19 223 ALA A C 1
ATOM 1759 O O . ALA A 1 223 ? -21.788 -9.661 3.255 1.00 94.19 223 ALA A O 1
ATOM 1760 N N . MET A 1 224 ? -21.343 -7.507 2.786 1.00 96.19 224 MET A N 1
ATOM 1761 C CA . MET A 1 224 ? -21.248 -7.711 1.335 1.00 96.19 224 MET A CA 1
ATOM 1762 C C . MET A 1 224 ? -20.036 -8.551 0.931 1.00 96.19 224 MET A C 1
ATOM 1764 O O . MET A 1 224 ? -20.084 -9.163 -0.130 1.00 96.19 224 MET A O 1
ATOM 1768 N N . TYR A 1 225 ? -18.984 -8.577 1.753 1.00 95.81 225 TYR A N 1
ATOM 1769 C CA . TYR A 1 225 ? -17.693 -9.188 1.430 1.00 95.81 225 TYR A CA 1
ATOM 1770 C C . TYR A 1 225 ? -17.416 -10.493 2.194 1.00 95.81 225 TYR A C 1
ATOM 1772 O O . TYR A 1 225 ? -16.269 -10.902 2.383 1.00 95.81 225 TYR A O 1
ATOM 1780 N N . THR A 1 226 ? -18.478 -11.126 2.686 1.00 95.88 226 THR A N 1
ATOM 1781 C CA . THR A 1 226 ? -18.423 -12.484 3.239 1.00 95.88 226 THR A CA 1
ATOM 1782 C C . THR A 1 226 ? -18.423 -13.517 2.102 1.00 95.88 226 THR A C 1
ATOM 1784 O O . THR A 1 226 ? -18.769 -13.156 0.976 1.00 95.88 226 THR A O 1
ATOM 1787 N N . PRO A 1 227 ? -18.069 -14.794 2.351 1.00 95.44 227 PRO A N 1
ATOM 1788 C CA . PRO A 1 227 ? -18.087 -15.827 1.310 1.00 95.44 227 PRO A CA 1
ATOM 1789 C C . PRO A 1 227 ? -19.409 -15.948 0.543 1.00 95.44 227 PRO A C 1
ATOM 1791 O O . PRO A 1 227 ? -19.381 -16.119 -0.672 1.00 95.44 227 PRO A O 1
ATOM 1794 N N . ASP A 1 228 ? -20.538 -15.769 1.231 1.00 94.00 228 ASP A N 1
ATOM 1795 C CA . ASP A 1 228 ? -21.887 -15.801 0.645 1.00 94.00 228 ASP A CA 1
ATOM 1796 C C . ASP A 1 228 ? -22.450 -14.392 0.355 1.00 94.00 228 ASP A C 1
ATOM 1798 O O . ASP A 1 228 ? -23.619 -14.227 0.000 1.00 94.00 228 ASP A O 1
ATOM 1802 N N . GLY A 1 229 ? -21.638 -13.352 0.554 1.00 94.75 229 GLY A N 1
ATOM 1803 C CA . GLY A 1 229 ? -22.016 -11.960 0.351 1.00 94.75 229 GLY A CA 1
ATOM 1804 C C . GLY A 1 229 ? -22.104 -11.590 -1.129 1.00 94.75 229 GLY A C 1
ATOM 1805 O O . GLY A 1 229 ? -21.451 -12.187 -1.980 1.00 94.75 229 GLY A O 1
ATOM 1806 N N . PHE A 1 230 ? -22.882 -10.549 -1.442 1.00 94.81 230 PHE A N 1
ATOM 1807 C CA . PHE A 1 230 ? -23.119 -10.099 -2.822 1.00 94.81 230 PHE A CA 1
ATOM 1808 C C . PHE A 1 230 ? -21.833 -9.808 -3.618 1.00 94.81 230 PHE A C 1
ATOM 1810 O O . PHE A 1 230 ? -21.772 -10.089 -4.812 1.00 94.81 230 PHE A O 1
ATOM 1817 N N . SER A 1 231 ? -20.815 -9.244 -2.964 1.00 94.19 231 SER A N 1
ATOM 1818 C CA . SER A 1 231 ? -19.525 -8.932 -3.589 1.00 94.19 231 SER A CA 1
ATOM 1819 C C . SER A 1 231 ? -18.552 -10.118 -3.596 1.00 94.19 231 SER A C 1
ATOM 1821 O O . SER A 1 231 ? -17.529 -10.045 -4.272 1.00 94.19 231 SER A O 1
ATOM 1823 N N . GLY A 1 232 ? -18.851 -11.187 -2.852 1.00 94.06 232 GLY A N 1
ATOM 1824 C CA . GLY A 1 232 ? -17.971 -12.334 -2.628 1.00 94.06 232 GLY A CA 1
ATOM 1825 C C . GLY A 1 232 ? -16.912 -12.121 -1.539 1.00 94.06 232 GLY A C 1
ATOM 1826 O O . GLY A 1 232 ? -16.729 -11.019 -1.020 1.00 94.06 232 GLY A O 1
ATOM 1827 N N . ASP A 1 233 ? -16.202 -13.202 -1.199 1.00 95.50 233 ASP A N 1
ATOM 1828 C CA . ASP A 1 233 ? -15.180 -13.235 -0.142 1.00 95.50 233 ASP A CA 1
ATOM 1829 C C . ASP A 1 233 ? -14.064 -12.203 -0.367 1.00 95.50 233 ASP A C 1
ATOM 1831 O O . ASP A 1 233 ? -13.353 -12.243 -1.379 1.00 95.50 233 ASP A O 1
ATOM 1835 N N . ILE A 1 234 ? -13.841 -11.334 0.624 1.00 95.06 234 ILE A N 1
ATOM 1836 C CA . ILE A 1 234 ? -12.751 -10.354 0.603 1.00 95.06 234 ILE A CA 1
ATOM 1837 C C . ILE A 1 234 ? -11.375 -11.002 0.413 1.00 95.06 234 ILE A C 1
ATOM 1839 O O . ILE A 1 234 ? -10.527 -10.438 -0.276 1.00 95.06 234 ILE A O 1
ATOM 1843 N N . ASN A 1 235 ? -11.143 -12.202 0.954 1.00 93.56 235 ASN A N 1
ATOM 1844 C CA . ASN A 1 235 ? -9.866 -12.899 0.774 1.00 93.56 235 ASN A CA 1
ATOM 1845 C C . ASN A 1 235 ? -9.701 -13.383 -0.668 1.00 93.56 235 ASN A C 1
ATOM 1847 O O . ASN A 1 235 ? -8.601 -13.344 -1.215 1.00 93.56 235 ASN A O 1
ATOM 1851 N N . GLY A 1 236 ? -10.796 -13.801 -1.308 1.00 94.31 236 GLY A N 1
ATOM 1852 C CA . GLY A 1 236 ? -10.820 -14.129 -2.730 1.00 94.31 236 GLY A CA 1
ATOM 1853 C C . GLY A 1 236 ? -10.493 -12.914 -3.598 1.00 94.31 236 GLY A C 1
ATOM 1854 O O . GLY A 1 236 ? -9.656 -13.015 -4.495 1.00 94.31 236 GLY A O 1
ATOM 1855 N N . ILE A 1 237 ? -11.095 -11.765 -3.282 1.00 95.19 237 ILE A N 1
ATOM 1856 C CA . ILE A 1 237 ? -10.862 -10.486 -3.966 1.00 95.19 237 ILE A CA 1
ATOM 1857 C C . ILE A 1 237 ? -9.397 -10.051 -3.851 1.00 95.19 237 ILE A C 1
ATOM 1859 O O . ILE A 1 237 ? -8.775 -9.694 -4.848 1.00 95.19 237 ILE A O 1
ATOM 1863 N N . LEU A 1 238 ? -8.828 -10.093 -2.645 1.00 95.19 238 LEU A N 1
ATOM 1864 C CA . LEU A 1 238 ? -7.476 -9.595 -2.401 1.00 95.19 238 LEU A CA 1
ATOM 1865 C C . LEU A 1 238 ? -6.383 -10.580 -2.827 1.00 95.19 238 LEU A C 1
ATOM 1867 O O . LEU A 1 238 ? -5.231 -10.169 -2.962 1.00 95.19 238 LEU A O 1
ATOM 1871 N N . ARG A 1 239 ? -6.707 -11.857 -3.063 1.00 93.50 239 ARG A N 1
ATOM 1872 C CA . ARG A 1 239 ? -5.737 -12.927 -3.355 1.00 93.50 239 ARG A CA 1
ATOM 1873 C C . ARG A 1 239 ? -4.655 -12.572 -4.388 1.00 93.50 239 ARG A C 1
ATOM 1875 O O . ARG A 1 239 ? -3.523 -13.002 -4.182 1.00 93.50 239 ARG A O 1
ATOM 1882 N N . PRO A 1 240 ? -4.923 -11.826 -5.478 1.00 93.75 240 PRO A N 1
ATOM 1883 C CA . PRO A 1 240 ? -3.876 -11.430 -6.425 1.00 93.75 240 PRO A CA 1
ATOM 1884 C C . PRO A 1 240 ? -2.818 -10.470 -5.853 1.00 93.75 240 PRO A C 1
ATOM 1886 O O . PRO A 1 240 ? -1.770 -10.307 -6.465 1.00 93.75 240 PRO A O 1
ATOM 1889 N N . ILE A 1 241 ? -3.093 -9.824 -4.716 1.00 92.81 241 ILE A N 1
ATOM 1890 C CA . ILE A 1 241 ? -2.268 -8.766 -4.118 1.00 92.81 241 ILE A CA 1
ATOM 1891 C C . ILE A 1 241 ? -1.434 -9.293 -2.937 1.00 92.81 241 ILE A C 1
ATOM 1893 O O . ILE A 1 241 ? -0.277 -8.910 -2.805 1.00 92.81 241 ILE A O 1
ATOM 1897 N N . HIS A 1 242 ? -1.992 -10.149 -2.069 1.00 82.62 242 HIS A N 1
ATOM 1898 C CA . HIS A 1 242 ? -1.355 -10.531 -0.788 1.00 82.62 242 HIS A CA 1
ATOM 1899 C C . HIS A 1 242 ? -0.866 -11.991 -0.699 1.00 82.62 242 HIS A C 1
ATOM 1901 O O . HIS A 1 242 ? -0.732 -12.523 0.407 1.00 82.62 242 HIS A O 1
ATOM 1907 N N . ARG A 1 243 ? -0.645 -12.659 -1.837 1.00 70.69 243 ARG A N 1
ATOM 1908 C CA . ARG A 1 243 ? -0.262 -14.079 -1.887 1.00 70.69 243 ARG A CA 1
ATOM 1909 C C . ARG A 1 243 ? 1.244 -14.317 -1.908 1.00 70.69 243 ARG A C 1
ATOM 1911 O O . ARG A 1 243 ? 1.942 -13.623 -2.672 1.00 70.69 243 ARG A O 1
#

Mean predicted aligned error: 12.59 Å

Secondary structure (DSSP, 8-state):
--EEEEEE--S-TTSHHHHHHHHHHHHHHHTT-EEEEEETTTTT---S--GGG-SS-S-TTTSPPP-TTTTS--EEEEEE--S-TTSHHHHHHHHHHHHHHHTT-EEEEEETTTTT-----SGGGBSS-S-SSS--HHHHHHHHHHHT-B-HHHHHHHHHHHH-SEEEEEEE-BTTB--HHHHHHHHHHS-BTTTBBTTB-GGGSTTTT-EEEEEEE-SS-GGGGSTTSTT--HHHHHTTT--